Protein AF-A0A2P2LSW4-F1 (afdb_monomer)

Sequence (178 aa):
MSVLALDDSNRRRTLALYLLARLAQCAYNSAKSKNKFHLWGSHWRHGDSLLFALACAQVMYAFVMHPESLPKSYHNFIQNTGPVAQPVYKAVKESCRGGPVDVASLSAYLSKIGKNTLELEEFPSIIPCSIIHPDASSCLAQNGNAASATFRKTFPLYFSLTFVPYVVLHLQKVTLRP

InterPro domains:
  IPR026749 Transmembrane protein 135 [PTHR12459] (2-178)

pLDDT: mean 83.62, std 10.74, range [45.0, 94.75]

Foldseek 3Di:
DVVVLCPDPVSVVVVVVVVVVVVVVVVVVVCVVVVNPCPPHPDPVVVVVVVVVVVVVVVVCCLLQPVVVDDPVVNVVCQVLFPFHPLVSQQQNCLVVQHFRPVVVQCVVCVVVVNNPDDDDRHDNGDDVCSGCVPDPDPVVVVVVSVVSSCVVCVVVVCCVPVVVVCVVVVCVVVPDD

Secondary structure (DSSP, 8-state):
-TTGGGTSHHHHHHHHHHHHHHHHHHHHHHHHHTT---TT-S--TTHHHHHHHHHHHHHHHHHHH-GGGS-HHHHHHHHHHSSS-HHHHHHHHHHHHTPPP-HHHHHHHHHHHT-TTS---SS-SS--HHHH-TT-S-HHHHHHHHHHHHHHHHHHHHHHHHHHHHHHHHHHHHHT--

Solvent-accessible surface area (backbone atoms only — not comparable to full-atom values): 10440 Å² total; per-residue (Å²): 124,74,70,69,59,59,67,44,70,66,52,41,52,54,50,49,55,53,49,50,54,52,49,52,51,51,50,50,54,53,33,49,74,68,72,69,59,67,77,83,60,87,75,55,93,56,49,68,58,51,52,49,53,53,51,52,50,52,52,54,49,35,54,54,72,40,49,87,80,48,58,68,71,59,50,50,50,51,53,75,54,46,85,52,57,70,60,50,46,52,34,48,38,25,38,77,68,76,38,73,30,62,54,69,61,43,50,55,52,31,49,75,75,70,52,74,86,65,90,80,65,49,77,48,95,62,84,54,64,63,73,60,38,69,91,46,96,43,73,67,62,42,51,52,51,42,50,53,54,36,44,67,70,45,44,62,60,54,46,49,70,54,50,48,58,52,50,56,57,48,51,50,57,58,71,71,50,132

Mean predicted aligned error: 9.18 Å

Organism: Rhizophora mucronata (NCBI:txid61149)

Structure (mmCIF, N/CA/C/O backbone):
data_AF-A0A2P2LSW4-F1
#
_entry.id   AF-A0A2P2LSW4-F1
#
loop_
_atom_site.group_PDB
_atom_site.id
_atom_site.type_symbol
_atom_site.label_atom_id
_atom_site.label_alt_id
_atom_site.label_comp_id
_atom_site.label_asym_id
_atom_site.label_entity_id
_atom_site.label_seq_id
_atom_site.pdbx_PDB_ins_code
_atom_site.Cartn_x
_atom_site.Cartn_y
_atom_site.Cartn_z
_atom_site.occupancy
_atom_site.B_iso_or_equiv
_atom_site.auth_seq_id
_atom_site.auth_comp_id
_atom_site.auth_asym_id
_atom_site.auth_atom_id
_atom_site.pdbx_PDB_model_num
ATOM 1 N N . MET A 1 1 ? 3.791 13.421 -33.199 1.00 45.00 1 MET A N 1
ATOM 2 C CA . MET A 1 1 ? 2.980 12.595 -32.270 1.00 45.00 1 MET A CA 1
ATOM 3 C C . MET A 1 1 ? 3.586 12.445 -30.867 1.00 45.00 1 MET A C 1
ATOM 5 O O . MET A 1 1 ? 2.852 12.102 -29.956 1.00 45.00 1 MET A O 1
ATOM 9 N N . SER A 1 2 ? 4.870 12.757 -30.642 1.00 54.25 2 SER A N 1
ATOM 10 C CA . SER A 1 2 ? 5.520 12.613 -29.323 1.00 54.25 2 SER A CA 1
ATOM 11 C C . SER A 1 2 ? 5.241 13.760 -28.335 1.00 54.25 2 SER A C 1
ATOM 13 O O . SER A 1 2 ? 5.291 13.551 -27.130 1.00 54.25 2 SER A O 1
ATOM 15 N N . VAL A 1 3 ? 4.917 14.961 -28.832 1.00 57.41 3 VAL A N 1
ATOM 16 C CA . VAL A 1 3 ? 4.704 16.161 -27.994 1.00 57.41 3 VAL A CA 1
ATOM 17 C C . VAL A 1 3 ? 3.323 16.162 -27.322 1.00 57.41 3 VAL A C 1
ATOM 19 O O . VAL A 1 3 ? 3.210 16.549 -26.167 1.00 57.41 3 VAL A O 1
ATOM 22 N N . LEU A 1 4 ? 2.291 15.619 -27.981 1.00 55.25 4 LEU A N 1
ATOM 23 C CA . LEU A 1 4 ? 0.942 15.484 -27.403 1.00 55.25 4 LEU A CA 1
ATOM 24 C C . LEU A 1 4 ? 0.871 14.434 -26.280 1.00 55.25 4 LEU A C 1
ATOM 26 O O . LEU A 1 4 ? 0.029 14.525 -25.395 1.00 55.25 4 LEU A O 1
ATOM 30 N N . ALA A 1 5 ? 1.783 13.456 -26.266 1.00 54.84 5 ALA A N 1
ATOM 31 C CA . ALA A 1 5 ? 1.859 12.462 -25.193 1.00 54.84 5 ALA A CA 1
ATOM 32 C C . ALA A 1 5 ? 2.375 13.046 -23.860 1.00 54.84 5 ALA A C 1
ATOM 34 O O . ALA A 1 5 ? 2.173 12.433 -22.811 1.00 54.84 5 ALA A O 1
ATOM 35 N N . LEU A 1 6 ? 3.018 14.221 -23.902 1.00 57.09 6 LEU A N 1
ATOM 36 C CA . LEU A 1 6 ? 3.457 14.976 -22.727 1.00 57.09 6 LEU A CA 1
ATOM 37 C C . LEU A 1 6 ? 2.373 15.914 -22.183 1.00 57.09 6 LEU A C 1
ATOM 39 O O . LEU A 1 6 ? 2.603 16.544 -21.158 1.00 57.09 6 LEU A O 1
ATOM 43 N N . ASP A 1 7 ? 1.213 16.032 -22.827 1.00 68.12 7 ASP A N 1
ATOM 44 C CA . ASP A 1 7 ? 0.174 16.956 -22.365 1.00 68.12 7 ASP A CA 1
ATOM 45 C C . ASP A 1 7 ? -0.539 16.424 -21.106 1.00 68.12 7 ASP A C 1
ATOM 47 O O . ASP A 1 7 ? -0.796 17.147 -20.141 1.00 68.12 7 ASP A O 1
ATOM 51 N N . ASP A 1 8 ? -0.718 15.105 -21.015 1.00 77.69 8 ASP A N 1
ATOM 52 C CA . ASP A 1 8 ? -1.320 14.457 -19.851 1.00 77.69 8 ASP A CA 1
ATOM 53 C C . ASP A 1 8 ? -0.343 14.421 -18.656 1.00 77.69 8 ASP A C 1
ATOM 55 O O . ASP A 1 8 ? 0.745 13.831 -18.697 1.00 77.69 8 ASP A O 1
ATOM 59 N N . SER A 1 9 ? -0.733 15.070 -17.556 1.00 75.81 9 SER A N 1
ATOM 60 C CA . SER A 1 9 ? 0.032 15.134 -16.301 1.00 75.81 9 SER A CA 1
ATOM 61 C C . SER A 1 9 ? 0.337 13.748 -15.722 1.00 75.81 9 SER A C 1
ATOM 63 O O . SER A 1 9 ? 1.427 13.513 -15.190 1.00 75.81 9 SER A O 1
ATOM 65 N N . ASN A 1 10 ? -0.584 12.792 -15.868 1.00 75.25 10 ASN A N 1
ATOM 66 C CA . ASN A 1 10 ? -0.404 11.455 -15.316 1.00 75.25 10 ASN A CA 1
ATOM 67 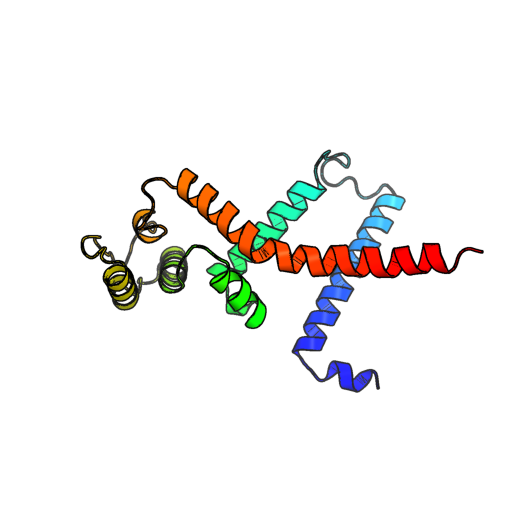C C . ASN A 1 10 ? 0.639 10.663 -16.120 1.00 75.25 10 ASN A C 1
ATOM 69 O O . ASN A 1 10 ? 1.569 10.089 -15.552 1.00 75.25 10 ASN A O 1
ATOM 73 N N . ARG A 1 11 ? 0.567 10.736 -17.457 1.00 80.25 11 ARG A N 1
ATOM 74 C CA . ARG A 1 11 ? 1.550 10.102 -18.353 1.00 80.25 11 ARG A CA 1
ATOM 75 C C . ARG A 1 11 ? 2.952 10.666 -18.154 1.00 80.25 11 ARG A C 1
ATOM 77 O O . ARG A 1 11 ? 3.908 9.894 -18.106 1.00 80.25 11 ARG A O 1
ATOM 84 N N . ARG A 1 12 ? 3.082 11.985 -17.967 1.00 84.94 12 ARG A N 1
ATOM 85 C CA . ARG A 1 12 ? 4.364 12.634 -17.640 1.00 84.94 12 ARG A CA 1
ATOM 86 C C . ARG A 1 12 ? 4.999 12.051 -16.384 1.00 84.94 12 ARG A C 1
ATOM 88 O O . ARG A 1 12 ? 6.178 11.709 -16.408 1.00 84.94 12 ARG A O 1
ATOM 95 N N . ARG A 1 13 ? 4.224 11.892 -15.306 1.00 82.56 13 ARG A N 1
ATOM 96 C CA . ARG A 1 13 ? 4.714 11.295 -14.053 1.00 82.56 13 ARG A CA 1
ATOM 97 C C . ARG A 1 13 ? 5.152 9.847 -14.249 1.00 82.56 13 ARG A C 1
ATOM 99 O O . ARG A 1 13 ? 6.237 9.487 -13.804 1.00 82.56 13 ARG A O 1
ATOM 106 N N . THR A 1 14 ? 4.364 9.036 -14.956 1.00 84.56 14 THR A N 1
ATOM 107 C CA . THR A 1 14 ? 4.730 7.642 -15.251 1.00 84.56 14 THR A CA 1
ATOM 108 C C . THR A 1 14 ? 6.027 7.550 -16.053 1.00 84.56 14 THR A C 1
ATOM 110 O O . THR A 1 14 ? 6.911 6.773 -15.697 1.00 84.56 14 THR A O 1
ATOM 113 N N . LEU A 1 15 ? 6.175 8.365 -17.101 1.00 86.31 15 LEU A N 1
ATOM 114 C CA . LEU A 1 15 ? 7.392 8.404 -17.912 1.00 86.31 15 LEU A CA 1
ATOM 115 C C . LEU A 1 15 ? 8.597 8.877 -17.095 1.00 86.31 15 LEU A C 1
ATOM 117 O O . LEU A 1 15 ? 9.653 8.258 -17.177 1.00 86.31 15 LEU A O 1
ATOM 121 N N . ALA A 1 16 ? 8.440 9.917 -16.273 1.00 88.75 16 ALA A N 1
ATOM 122 C CA . ALA A 1 16 ? 9.504 10.418 -15.408 1.00 88.75 16 ALA A CA 1
ATOM 123 C C . ALA A 1 16 ? 9.979 9.352 -14.409 1.00 88.75 16 ALA A C 1
ATOM 125 O O . ALA A 1 16 ? 11.180 9.128 -14.285 1.00 88.75 16 ALA A O 1
ATOM 126 N N . LEU A 1 17 ? 9.052 8.646 -13.753 1.00 87.12 17 LEU A N 1
ATOM 127 C CA . LEU A 1 17 ? 9.374 7.549 -12.833 1.00 87.12 17 LEU A CA 1
ATOM 128 C C . LEU A 1 17 ? 10.074 6.388 -13.551 1.00 87.12 17 LEU A C 1
ATOM 130 O O . LEU A 1 17 ? 11.062 5.854 -13.047 1.00 87.12 17 LEU A O 1
ATOM 134 N N . TYR A 1 18 ? 9.603 6.022 -14.746 1.00 89.19 18 TYR A N 1
ATOM 135 C CA . TYR A 1 18 ? 10.223 4.969 -15.547 1.00 89.19 18 TYR A CA 1
ATOM 136 C C . TYR A 1 18 ? 11.643 5.347 -15.989 1.00 89.19 18 TYR A C 1
ATOM 138 O O . TYR A 1 18 ? 12.574 4.554 -15.839 1.00 89.19 18 TYR A O 1
ATOM 146 N N . LEU A 1 19 ? 11.833 6.570 -16.492 1.00 92.31 19 LEU A N 1
ATOM 147 C CA . LEU A 1 19 ? 13.143 7.086 -16.886 1.00 92.31 19 LEU A CA 1
ATOM 148 C C . LEU A 1 19 ? 14.086 7.183 -15.688 1.00 92.31 19 LEU A C 1
ATOM 150 O O . LEU A 1 19 ? 15.231 6.761 -15.801 1.00 92.31 19 LEU A O 1
ATOM 154 N N . LEU A 1 20 ? 13.609 7.661 -14.537 1.00 91.38 20 LEU A N 1
ATOM 155 C CA . LEU A 1 20 ? 14.390 7.720 -13.303 1.00 91.38 20 LEU A CA 1
ATOM 156 C C . LEU A 1 20 ? 14.892 6.331 -12.898 1.00 91.38 20 LEU A C 1
ATOM 158 O O . LEU A 1 20 ? 16.077 6.174 -12.616 1.00 91.38 20 LEU A O 1
ATOM 162 N N . ALA A 1 21 ? 14.028 5.315 -12.928 1.00 89.62 21 ALA A N 1
ATOM 163 C CA . ALA A 1 21 ? 14.418 3.941 -12.618 1.00 89.62 21 ALA A CA 1
ATOM 164 C C . ALA A 1 21 ? 15.484 3.413 -13.595 1.00 89.62 21 ALA A C 1
ATOM 166 O O . ALA A 1 21 ? 16.465 2.797 -13.175 1.00 89.62 21 ALA A O 1
ATOM 167 N N . ARG A 1 22 ? 15.341 3.695 -14.898 1.00 91.06 22 ARG A N 1
ATOM 168 C CA . ARG A 1 22 ? 16.337 3.318 -15.915 1.00 91.06 22 ARG A CA 1
ATOM 169 C C . ARG A 1 22 ? 17.661 4.055 -15.730 1.00 91.06 22 ARG A C 1
ATOM 171 O O . ARG A 1 22 ? 18.714 3.431 -15.815 1.00 91.06 22 ARG A O 1
ATOM 178 N N . LEU A 1 23 ? 17.623 5.349 -15.425 1.00 92.38 23 LEU A N 1
ATOM 179 C CA . LEU A 1 23 ? 18.813 6.149 -15.141 1.00 92.38 23 LEU A CA 1
ATOM 180 C C . LEU A 1 23 ? 19.528 5.653 -13.883 1.00 92.38 23 LEU A C 1
ATOM 182 O O . LEU A 1 23 ? 20.744 5.487 -13.914 1.00 92.38 23 LEU A O 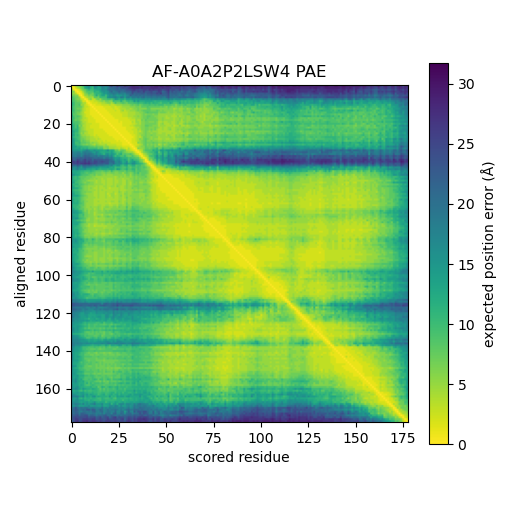1
ATOM 186 N N . ALA A 1 24 ? 18.790 5.345 -12.816 1.00 88.12 24 ALA A N 1
ATOM 187 C CA . ALA A 1 24 ? 19.343 4.763 -11.598 1.00 88.12 24 ALA A CA 1
ATOM 188 C C . ALA A 1 24 ? 20.011 3.406 -11.873 1.00 88.12 24 ALA A C 1
ATOM 190 O O . ALA A 1 24 ? 21.126 3.164 -11.414 1.00 88.12 24 ALA A O 1
ATOM 191 N N . GLN A 1 25 ? 19.386 2.553 -12.691 1.00 87.38 25 GLN A N 1
ATOM 192 C CA . GLN A 1 25 ? 19.958 1.274 -13.115 1.00 87.38 25 GLN A CA 1
ATOM 193 C C . GLN A 1 25 ? 21.262 1.462 -13.915 1.00 87.38 25 GLN A C 1
ATOM 195 O O . GLN A 1 25 ? 22.260 0.794 -13.638 1.00 87.38 25 GLN A O 1
ATOM 200 N N . CYS A 1 26 ? 21.288 2.390 -14.876 1.00 88.69 26 CYS A N 1
ATOM 201 C CA . CYS A 1 26 ? 22.489 2.717 -15.651 1.00 88.69 26 CYS A CA 1
ATOM 202 C C . CYS A 1 26 ? 23.604 3.301 -14.772 1.00 88.69 26 CYS A C 1
ATOM 204 O O . CYS A 1 26 ? 24.765 2.912 -14.909 1.00 88.69 26 CYS A O 1
ATOM 206 N N . ALA A 1 27 ? 23.257 4.203 -13.851 1.00 87.44 27 ALA A N 1
ATOM 207 C CA . ALA A 1 27 ? 24.192 4.802 -12.907 1.00 87.44 27 ALA A CA 1
ATOM 208 C C . ALA A 1 27 ? 24.802 3.741 -11.984 1.00 87.44 27 ALA A C 1
ATOM 210 O O . ALA A 1 27 ? 26.022 3.703 -11.833 1.00 87.44 27 ALA A O 1
ATOM 211 N N . TYR A 1 28 ? 23.984 2.831 -11.447 1.00 82.31 28 TYR A N 1
ATOM 212 C CA . TYR A 1 28 ? 24.446 1.702 -10.642 1.00 82.31 28 TYR A CA 1
ATOM 213 C C . TYR A 1 28 ? 25.411 0.802 -11.426 1.00 82.31 28 TYR A C 1
ATOM 215 O O . TYR A 1 28 ? 26.514 0.526 -10.957 1.00 82.31 28 TYR A O 1
ATOM 223 N N . ASN A 1 29 ? 25.053 0.406 -12.652 1.00 83.25 29 ASN A N 1
ATOM 224 C CA . ASN A 1 29 ? 25.907 -0.438 -13.495 1.00 83.25 29 ASN A CA 1
ATOM 225 C C . ASN A 1 29 ? 27.239 0.245 -13.855 1.00 83.25 29 ASN A C 1
ATOM 227 O O . ASN A 1 29 ? 28.287 -0.399 -13.827 1.00 83.25 29 ASN A O 1
ATOM 231 N N . SER A 1 30 ? 27.219 1.549 -14.145 1.00 85.00 30 SER A N 1
ATOM 232 C CA . SER A 1 30 ? 28.416 2.353 -14.436 1.00 85.00 30 SER A CA 1
ATOM 233 C C . SER A 1 30 ? 29.308 2.545 -13.204 1.00 85.00 30 SER A C 1
ATOM 235 O O . SER A 1 30 ? 30.535 2.482 -13.285 1.00 85.00 30 SER A O 1
ATOM 237 N N . ALA A 1 31 ? 28.709 2.740 -12.028 1.00 82.75 31 ALA A N 1
ATOM 238 C CA . ALA A 1 31 ? 29.445 2.868 -10.776 1.00 82.75 31 ALA A CA 1
ATOM 239 C C . ALA A 1 31 ? 30.064 1.527 -10.339 1.00 82.75 31 ALA A C 1
ATOM 241 O O . ALA A 1 31 ? 31.189 1.502 -9.828 1.00 82.75 31 ALA A O 1
ATOM 242 N N . LYS A 1 32 ? 29.365 0.415 -10.601 1.00 78.56 32 LYS A N 1
ATOM 243 C CA . LYS A 1 32 ? 29.859 -0.949 -10.391 1.00 78.56 32 LYS A CA 1
ATOM 244 C C . LYS A 1 32 ? 30.998 -1.301 -11.352 1.00 78.56 32 LYS A C 1
ATOM 246 O O . LYS A 1 32 ? 32.008 -1.823 -10.897 1.00 78.56 32 LYS A O 1
ATOM 251 N N . SER A 1 33 ? 30.900 -0.962 -12.643 1.00 79.94 33 SER A N 1
ATOM 252 C CA . SER A 1 33 ? 31.967 -1.255 -13.621 1.00 79.94 33 SER A CA 1
ATOM 253 C C . SER A 1 33 ? 33.274 -0.513 -13.330 1.00 79.94 33 SER A C 1
ATOM 255 O O . SER A 1 33 ? 34.353 -1.015 -13.626 1.00 79.94 33 SER A O 1
ATOM 257 N N . LYS A 1 34 ? 33.190 0.664 -12.698 1.00 82.06 34 LYS A N 1
ATOM 258 C CA . LYS A 1 34 ? 34.350 1.465 -12.282 1.00 82.06 34 LYS A CA 1
ATOM 259 C C . LYS A 1 34 ? 34.917 1.072 -10.910 1.00 82.06 34 LYS A C 1
ATOM 261 O O . LYS A 1 34 ? 35.784 1.785 -10.415 1.00 82.06 34 LYS A O 1
ATOM 266 N N . ASN A 1 35 ? 34.418 0.004 -10.274 1.00 72.38 35 ASN A N 1
ATOM 267 C CA . ASN A 1 35 ? 34.764 -0.408 -8.901 1.00 72.38 35 ASN A CA 1
ATOM 268 C C . ASN A 1 35 ? 34.624 0.710 -7.844 1.00 72.38 35 ASN A C 1
ATOM 270 O O . ASN A 1 35 ? 35.203 0.631 -6.765 1.00 72.38 35 ASN A O 1
ATOM 274 N N . LYS A 1 36 ? 33.843 1.764 -8.127 1.00 68.12 36 LYS A N 1
ATOM 275 C CA . LYS A 1 36 ? 33.662 2.909 -7.215 1.00 68.12 36 LYS A CA 1
ATOM 276 C C . LYS A 1 36 ? 32.492 2.723 -6.256 1.00 68.12 36 LYS A C 1
ATOM 278 O O . LYS A 1 36 ? 32.422 3.406 -5.239 1.00 68.12 36 LYS A O 1
ATOM 283 N N . PHE A 1 37 ? 31.564 1.822 -6.574 1.00 64.00 37 PHE A N 1
AT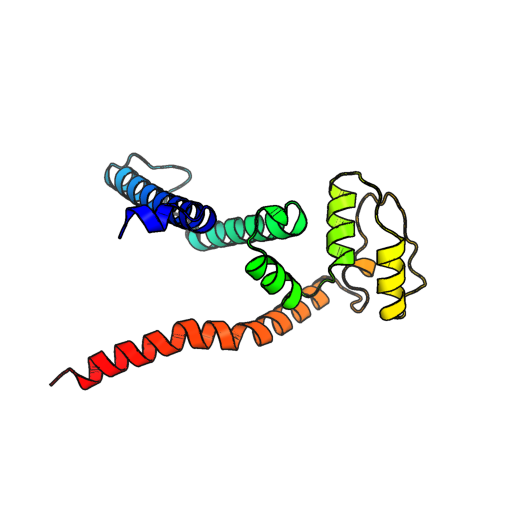OM 284 C CA . PHE A 1 37 ? 30.397 1.564 -5.739 1.00 64.00 37 PHE A CA 1
ATOM 285 C C . PHE A 1 37 ? 30.638 0.354 -4.836 1.00 64.00 37 PHE A C 1
ATOM 287 O O . PHE A 1 37 ? 30.338 -0.781 -5.196 1.00 64.00 37 PHE A O 1
ATOM 294 N N . HIS A 1 38 ? 31.189 0.616 -3.652 1.00 62.03 38 HIS A N 1
ATOM 295 C CA . HIS A 1 38 ? 31.341 -0.367 -2.576 1.00 62.03 38 HIS A CA 1
ATOM 296 C C . HIS A 1 38 ? 30.393 -0.065 -1.401 1.00 62.03 38 HIS A C 1
ATOM 298 O O . HIS A 1 38 ? 30.698 -0.349 -0.241 1.00 62.03 38 HIS A O 1
ATOM 304 N N . LEU A 1 39 ? 29.251 0.567 -1.696 1.00 58.03 39 LEU A N 1
ATOM 305 C CA . LEU A 1 39 ? 28.249 0.916 -0.697 1.00 58.03 39 LEU A CA 1
ATOM 306 C C . LEU A 1 39 ? 27.690 -0.372 -0.083 1.00 58.03 39 LEU A C 1
ATOM 308 O O . LEU A 1 39 ? 27.015 -1.153 -0.747 1.00 58.03 39 LEU A O 1
ATOM 312 N N . TRP A 1 40 ? 28.015 -0.556 1.198 1.00 56.38 40 TRP A N 1
ATOM 313 C CA . TRP A 1 40 ? 27.370 -1.495 2.109 1.00 56.38 40 TRP A CA 1
ATOM 314 C C . TRP A 1 40 ? 27.510 -2.982 1.744 1.00 56.38 40 TRP A C 1
ATOM 316 O O . TRP A 1 40 ? 26.533 -3.715 1.679 1.00 56.38 40 TRP A O 1
ATOM 326 N N . GLY A 1 41 ? 28.749 -3.440 1.528 1.00 53.00 41 GLY A N 1
ATOM 327 C CA . GLY A 1 41 ? 29.054 -4.867 1.378 1.00 53.00 41 GLY A CA 1
ATOM 328 C C . GLY A 1 41 ? 28.389 -5.480 0.144 1.00 53.00 41 GLY A C 1
ATOM 329 O O . GLY A 1 41 ? 27.353 -6.125 0.242 1.00 53.00 41 GLY A O 1
ATOM 330 N N . SER A 1 42 ? 29.039 -5.325 -1.013 1.00 58.00 42 SER A N 1
ATOM 331 C CA . SER A 1 42 ? 28.619 -5.744 -2.370 1.00 58.00 42 SER A CA 1
ATOM 332 C C . SER A 1 42 ? 28.126 -7.207 -2.533 1.00 58.00 42 SER A C 1
ATOM 334 O O . SER A 1 42 ? 27.658 -7.589 -3.602 1.00 58.00 42 SER A O 1
ATOM 336 N N . HIS A 1 43 ? 28.185 -8.030 -1.481 1.00 65.19 43 HIS A N 1
ATOM 337 C CA . HIS A 1 43 ? 27.801 -9.444 -1.451 1.00 65.19 43 HIS A CA 1
ATOM 338 C C . HIS A 1 43 ? 26.688 -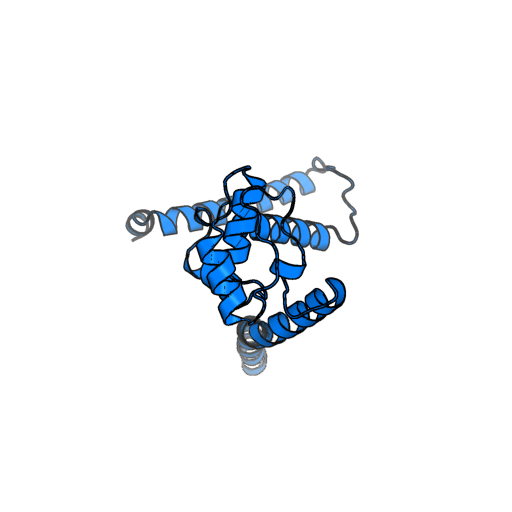9.755 -0.434 1.00 65.19 43 HIS A C 1
ATOM 340 O O . HIS A 1 43 ? 26.778 -10.709 0.340 1.00 65.19 43 HIS A O 1
ATOM 346 N N . TRP A 1 44 ? 25.601 -8.985 -0.424 1.00 72.38 44 TRP A N 1
ATOM 347 C CA . TRP A 1 44 ? 24.397 -9.422 0.285 1.00 72.38 44 TRP A CA 1
ATOM 348 C C . TRP A 1 44 ? 23.737 -10.585 -0.454 1.00 72.38 44 TRP A C 1
ATOM 350 O O . TRP A 1 44 ? 23.140 -10.402 -1.513 1.00 72.38 44 TRP A O 1
ATOM 360 N N . ARG A 1 45 ? 23.813 -11.784 0.138 1.00 77.12 45 ARG A N 1
ATOM 361 C CA . ARG A 1 45 ? 23.283 -13.034 -0.435 1.00 77.12 45 ARG A CA 1
ATOM 362 C C . ARG A 1 45 ? 21.791 -12.970 -0.802 1.00 77.12 45 ARG A C 1
ATOM 364 O O . ARG A 1 45 ? 21.376 -13.702 -1.688 1.00 77.12 45 ARG A O 1
ATOM 371 N N . HIS A 1 46 ? 21.019 -12.096 -0.149 1.00 84.19 46 HIS A N 1
ATOM 372 C CA . HIS A 1 46 ? 19.587 -11.875 -0.409 1.00 84.19 46 HIS A CA 1
ATOM 373 C C . HIS A 1 46 ? 19.242 -10.374 -0.509 1.00 84.19 46 HIS A C 1
ATOM 375 O O . HIS A 1 46 ? 18.209 -9.920 -0.010 1.00 84.19 46 HIS A O 1
ATOM 381 N N . GLY A 1 47 ? 20.147 -9.559 -1.066 1.00 83.31 47 GLY A N 1
ATOM 382 C CA . GLY A 1 47 ? 19.944 -8.106 -1.174 1.00 83.31 47 GLY A CA 1
ATOM 383 C C . GLY A 1 47 ? 18.730 -7.720 -2.028 1.00 83.31 47 GLY A C 1
ATOM 384 O O . GLY A 1 47 ? 18.072 -6.720 -1.755 1.00 83.31 47 GLY A O 1
ATOM 385 N N . ASP A 1 48 ? 18.390 -8.551 -3.009 1.00 84.88 48 ASP A N 1
ATOM 386 C CA . ASP A 1 48 ? 17.167 -8.477 -3.807 1.00 84.88 48 ASP A CA 1
ATOM 387 C C . ASP A 1 48 ? 15.902 -8.624 -2.946 1.00 84.88 48 ASP A C 1
ATOM 389 O O . ASP A 1 48 ? 14.971 -7.829 -3.068 1.00 84.88 48 ASP A O 1
ATOM 393 N N . SER A 1 49 ? 15.899 -9.585 -2.021 1.00 89.50 49 SER A N 1
ATOM 394 C CA . SER A 1 49 ? 14.783 -9.830 -1.106 1.00 89.50 49 SER A CA 1
ATOM 395 C C . SER A 1 49 ? 14.607 -8.686 -0.106 1.00 89.50 49 SER A C 1
ATOM 397 O O . SER A 1 49 ? 13.478 -8.268 0.150 1.00 89.50 49 SER A O 1
ATOM 399 N N . LEU A 1 50 ? 15.707 -8.131 0.424 1.00 88.38 50 LEU A N 1
ATOM 400 C CA . LEU A 1 50 ? 15.636 -6.942 1.282 1.00 88.38 50 LEU A CA 1
ATOM 401 C C . LEU A 1 50 ? 15.074 -5.747 0.505 1.00 88.38 50 LEU A C 1
ATOM 403 O O . LEU A 1 50 ? 14.171 -5.069 0.993 1.00 88.38 50 LEU A O 1
ATOM 407 N N . LEU A 1 51 ? 15.601 -5.483 -0.693 1.00 87.81 51 LEU A N 1
ATOM 408 C CA . LEU A 1 51 ? 15.154 -4.365 -1.520 1.00 87.81 51 LEU A CA 1
ATOM 409 C C . LEU A 1 51 ? 13.662 -4.485 -1.842 1.00 87.81 51 LEU A C 1
ATOM 411 O O . LEU A 1 51 ? 12.931 -3.500 -1.751 1.00 87.81 51 LEU A O 1
ATOM 415 N N . PHE A 1 52 ? 13.207 -5.698 -2.158 1.00 89.94 52 PHE A N 1
ATOM 416 C CA . PHE A 1 52 ? 11.796 -5.993 -2.363 1.00 89.94 52 PHE A CA 1
ATOM 417 C C . PHE A 1 52 ? 10.967 -5.720 -1.102 1.00 89.94 52 PHE A C 1
ATOM 419 O O . PHE A 1 52 ? 9.977 -4.996 -1.176 1.00 89.94 52 PHE A O 1
ATOM 426 N N . ALA A 1 53 ? 11.389 -6.222 0.062 1.00 92.50 53 ALA A N 1
ATOM 427 C CA . ALA A 1 53 ? 10.682 -6.006 1.323 1.00 92.50 53 ALA A CA 1
ATOM 428 C C . ALA A 1 53 ? 10.569 -4.514 1.680 1.00 92.50 53 ALA A C 1
ATOM 430 O O . ALA A 1 53 ? 9.490 -4.053 2.054 1.00 92.50 53 ALA A O 1
ATOM 431 N N . LEU A 1 54 ? 11.648 -3.744 1.509 1.00 92.25 54 LEU A N 1
ATOM 432 C CA . LEU A 1 54 ? 11.657 -2.298 1.745 1.00 92.25 54 LEU A CA 1
ATOM 433 C C . LEU A 1 54 ? 10.736 -1.552 0.775 1.00 92.25 54 LEU A C 1
ATOM 435 O O . LEU A 1 54 ? 9.969 -0.689 1.200 1.00 92.25 54 LEU A O 1
ATOM 439 N N . ALA A 1 55 ? 10.762 -1.908 -0.511 1.00 92.75 55 ALA A N 1
ATOM 440 C CA . ALA A 1 55 ? 9.863 -1.326 -1.502 1.00 92.75 55 ALA A CA 1
ATOM 441 C C . ALA A 1 55 ? 8.391 -1.639 -1.179 1.00 92.75 55 ALA A C 1
ATOM 443 O O . ALA A 1 55 ? 7.546 -0.745 -1.208 1.00 92.75 55 ALA A O 1
ATOM 444 N N . CYS A 1 56 ? 8.075 -2.880 -0.800 1.00 91.94 56 CYS A N 1
ATOM 445 C CA . CYS A 1 56 ? 6.733 -3.263 -0.362 1.00 91.94 56 CYS A CA 1
ATOM 446 C C . CYS A 1 56 ? 6.294 -2.492 0.889 1.00 91.94 56 CYS A C 1
ATOM 448 O O . CYS A 1 56 ? 5.169 -1.995 0.929 1.00 91.94 56 CYS A O 1
ATOM 450 N N . ALA A 1 57 ? 7.177 -2.342 1.880 1.00 93.75 57 ALA A N 1
ATOM 451 C CA . ALA A 1 57 ? 6.897 -1.565 3.084 1.00 93.75 57 ALA A CA 1
ATOM 452 C C . ALA A 1 57 ? 6.596 -0.096 2.751 1.00 93.75 57 ALA A C 1
ATOM 454 O O . ALA A 1 57 ? 5.621 0.457 3.257 1.00 93.75 57 ALA A O 1
ATOM 455 N N . GLN A 1 58 ? 7.363 0.516 1.843 1.00 94.12 58 GLN A N 1
ATOM 456 C CA . GLN A 1 58 ? 7.122 1.884 1.380 1.00 94.12 58 GLN A CA 1
ATOM 457 C C . GLN A 1 58 ? 5.745 2.029 0.720 1.00 94.12 58 GLN A C 1
ATOM 459 O O . GLN A 1 58 ? 5.030 2.994 0.993 1.00 94.12 58 GLN A O 1
ATOM 464 N N . VAL A 1 59 ? 5.350 1.072 -0.124 1.00 93.56 59 VAL A N 1
ATOM 465 C CA . VAL A 1 59 ? 4.036 1.088 -0.783 1.00 93.56 59 VAL A CA 1
ATOM 466 C C . VAL A 1 59 ? 2.903 0.953 0.236 1.00 93.56 59 VAL A C 1
ATOM 468 O O . VAL A 1 59 ? 1.923 1.692 0.152 1.00 93.56 59 VAL A O 1
ATOM 471 N N . MET A 1 60 ? 3.034 0.060 1.222 1.00 93.94 60 MET A N 1
ATOM 472 C CA . MET A 1 60 ? 2.030 -0.100 2.284 1.00 93.94 60 MET A CA 1
ATOM 473 C C . MET A 1 60 ? 1.953 1.127 3.197 1.00 93.94 60 MET A C 1
ATOM 475 O O . MET A 1 60 ? 0.858 1.548 3.566 1.00 93.94 60 MET A O 1
ATOM 479 N N . TYR A 1 61 ? 3.089 1.754 3.504 1.00 94.75 61 TYR A N 1
ATOM 480 C CA . TYR A 1 61 ? 3.122 3.020 4.233 1.00 94.75 61 TYR A CA 1
ATOM 481 C C . TYR A 1 61 ? 2.398 4.128 3.462 1.00 94.75 61 TYR A C 1
ATOM 483 O O . TYR A 1 61 ? 1.539 4.810 4.021 1.00 94.75 61 TYR A O 1
ATOM 491 N N . ALA A 1 62 ? 2.699 4.282 2.170 1.00 94.19 62 ALA A N 1
ATOM 492 C CA . ALA A 1 62 ? 2.036 5.257 1.311 1.00 94.19 62 ALA A CA 1
ATOM 493 C C . ALA A 1 62 ? 0.524 5.004 1.242 1.00 94.19 62 ALA A C 1
ATOM 495 O O . ALA A 1 62 ? -0.251 5.947 1.354 1.00 94.19 62 ALA A O 1
ATOM 496 N N . PHE A 1 63 ? 0.102 3.743 1.144 1.00 94.50 63 PHE A N 1
ATOM 497 C CA . PHE A 1 63 ? -1.309 3.358 1.135 1.00 94.50 63 PHE A CA 1
ATOM 498 C C . PHE A 1 63 ? -2.064 3.816 2.392 1.00 94.50 63 PHE A C 1
ATOM 500 O O . PHE A 1 63 ? -3.138 4.398 2.263 1.00 94.50 63 PHE A O 1
ATOM 507 N N . VAL A 1 64 ? -1.502 3.617 3.590 1.00 93.50 64 VAL A N 1
ATOM 508 C CA . VAL A 1 64 ? -2.173 3.989 4.850 1.00 93.50 64 VAL A CA 1
ATOM 509 C C . VAL A 1 64 ? -2.026 5.482 5.160 1.00 93.50 64 VAL A C 1
ATOM 511 O O . VAL A 1 64 ? -3.009 6.165 5.443 1.00 93.50 64 VAL A O 1
ATOM 514 N N . MET A 1 65 ? -0.804 6.017 5.101 1.00 94.38 65 MET A N 1
ATOM 515 C CA . MET A 1 65 ? -0.495 7.360 5.614 1.00 94.38 65 MET A CA 1
ATOM 516 C C . MET A 1 65 ? -0.696 8.471 4.577 1.00 94.38 65 MET A C 1
ATOM 518 O O . MET A 1 65 ? -1.073 9.596 4.931 1.00 94.38 65 MET A O 1
ATOM 522 N N . HIS A 1 66 ? -0.479 8.165 3.296 1.00 93.19 66 HIS A N 1
ATOM 523 C CA . HIS A 1 66 ? -0.531 9.117 2.183 1.00 93.19 66 HIS A CA 1
ATOM 524 C C . HIS A 1 66 ? -1.293 8.549 0.969 1.00 93.19 66 HIS A C 1
ATOM 526 O O . HIS A 1 66 ? -0.723 8.478 -0.125 1.00 93.19 66 HIS A O 1
ATOM 532 N N . PRO A 1 67 ? -2.579 8.174 1.114 1.00 90.62 67 PRO A N 1
ATOM 533 C CA . PRO A 1 67 ? -3.341 7.517 0.046 1.00 90.62 67 PRO A CA 1
ATOM 534 C C . PRO A 1 67 ? -3.413 8.345 -1.249 1.00 90.62 67 PRO A C 1
ATOM 536 O O . PRO A 1 67 ? -3.428 7.775 -2.336 1.00 90.62 67 PRO A O 1
ATOM 539 N N . GLU A 1 68 ? -3.346 9.678 -1.148 1.00 89.25 68 GLU A N 1
ATOM 540 C CA . GLU A 1 68 ? -3.315 10.614 -2.287 1.00 89.25 68 GLU A CA 1
ATOM 541 C C . GLU A 1 68 ? -2.088 10.456 -3.201 1.00 89.25 68 GLU A C 1
ATOM 543 O O . GLU A 1 68 ? -2.091 10.910 -4.345 1.00 89.25 68 GLU A O 1
ATOM 548 N N . SER A 1 69 ? -1.016 9.830 -2.707 1.00 88.62 69 SER A N 1
ATOM 549 C CA . SER A 1 69 ? 0.196 9.583 -3.495 1.00 88.62 69 SER A CA 1
ATOM 550 C C . SER A 1 69 ? 0.041 8.422 -4.482 1.00 88.62 69 SER A C 1
ATOM 552 O O . SER A 1 69 ? 0.794 8.340 -5.455 1.00 88.62 69 SER A O 1
ATOM 554 N N . LEU A 1 70 ? -0.930 7.532 -4.254 1.00 88.94 70 LEU A N 1
ATOM 555 C CA . LEU A 1 70 ? -1.157 6.351 -5.076 1.00 88.94 70 LEU A CA 1
ATOM 556 C C . LEU A 1 70 ? -2.263 6.605 -6.114 1.00 88.94 70 LEU A C 1
ATOM 558 O O . LEU A 1 70 ? -3.262 7.266 -5.826 1.00 88.94 70 LEU A O 1
ATOM 562 N N . PRO A 1 71 ? -2.158 6.032 -7.327 1.00 89.38 71 PRO A N 1
ATOM 563 C CA . PRO A 1 71 ? -3.265 6.037 -8.276 1.00 89.38 71 PRO A CA 1
ATOM 564 C C . PRO A 1 71 ? -4.515 5.381 -7.671 1.00 89.38 71 PRO A C 1
ATOM 566 O O . PRO A 1 71 ? -4.429 4.292 -7.102 1.00 89.38 71 PRO A O 1
ATOM 569 N N . LYS A 1 72 ? -5.694 5.994 -7.853 1.00 89.88 72 LYS A N 1
ATOM 570 C CA . LYS A 1 72 ? -6.970 5.506 -7.285 1.00 89.88 72 LYS A CA 1
ATOM 571 C C . LYS A 1 72 ? -7.257 4.034 -7.606 1.00 89.88 72 LYS A C 1
ATOM 573 O O . LYS A 1 72 ? -7.728 3.297 -6.746 1.00 89.88 72 LYS A O 1
ATOM 578 N N . SER A 1 73 ? -6.947 3.591 -8.826 1.00 89.94 73 SER A N 1
ATOM 579 C CA . SER A 1 73 ? -7.104 2.189 -9.236 1.00 89.94 73 SER A CA 1
ATOM 580 C C . SER A 1 73 ? -6.242 1.239 -8.402 1.00 89.94 73 SER A C 1
ATOM 582 O O . SER A 1 73 ? -6.715 0.182 -7.991 1.00 89.94 73 SER A O 1
ATOM 584 N N . TYR A 1 74 ? -5.002 1.631 -8.110 1.00 89.94 74 TYR A N 1
ATOM 585 C CA . TYR A 1 74 ? -4.072 0.839 -7.315 1.00 89.94 74 TYR A CA 1
ATOM 586 C C . TYR A 1 74 ? -4.455 0.825 -5.832 1.00 89.94 74 TYR A C 1
ATOM 588 O O . TYR A 1 74 ? -4.459 -0.234 -5.209 1.00 89.94 74 TYR A O 1
ATOM 596 N N . HIS A 1 75 ? -4.878 1.969 -5.289 1.00 92.56 75 HIS A N 1
ATOM 597 C CA . HIS A 1 75 ? -5.429 2.047 -3.935 1.00 92.56 75 HIS A CA 1
ATOM 598 C C . HIS A 1 75 ? -6.646 1.122 -3.768 1.00 92.56 75 HIS A C 1
ATOM 600 O O . HIS A 1 75 ? -6.698 0.321 -2.837 1.00 92.56 75 HIS A O 1
ATOM 606 N N . ASN A 1 76 ? -7.599 1.171 -4.705 1.00 92.50 76 ASN A N 1
ATOM 607 C CA . ASN A 1 76 ? -8.782 0.307 -4.679 1.00 92.50 76 ASN A CA 1
ATOM 608 C C . ASN A 1 76 ? -8.421 -1.174 -4.815 1.00 92.50 76 ASN A C 1
ATOM 610 O O . ASN A 1 76 ? -9.028 -2.014 -4.158 1.00 92.50 76 ASN A O 1
ATOM 614 N N . PHE A 1 77 ? -7.420 -1.503 -5.633 1.00 90.56 77 PHE A N 1
ATOM 615 C CA . PHE A 1 77 ? -6.917 -2.868 -5.738 1.00 90.56 77 PHE A CA 1
ATOM 616 C C . PHE A 1 77 ? -6.385 -3.383 -4.393 1.00 90.56 77 PHE A C 1
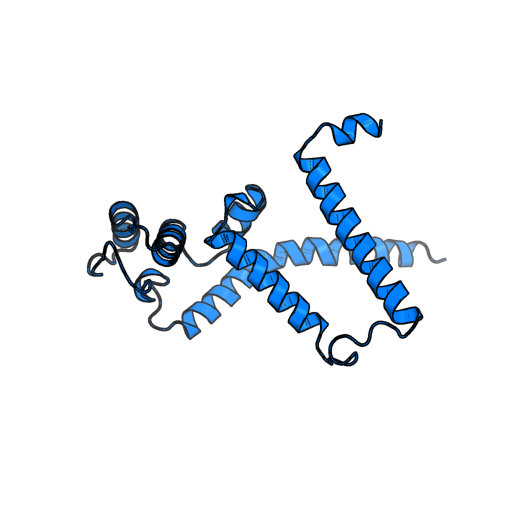ATOM 618 O O . PHE A 1 77 ? -6.794 -4.462 -3.959 1.00 90.56 77 PHE A O 1
ATOM 625 N N . ILE A 1 78 ? -5.535 -2.607 -3.707 1.00 91.25 78 ILE A N 1
ATOM 626 C CA . ILE A 1 78 ? -5.012 -2.977 -2.382 1.00 91.25 78 ILE A CA 1
ATOM 627 C C . ILE A 1 78 ? -6.162 -3.108 -1.383 1.00 91.25 78 ILE A C 1
ATOM 629 O O . ILE A 1 78 ? -6.249 -4.118 -0.691 1.00 91.25 78 ILE A O 1
ATOM 633 N N . GLN A 1 79 ? -7.087 -2.147 -1.354 1.00 92.31 79 GLN A N 1
ATOM 634 C CA . GLN A 1 79 ? -8.208 -2.168 -0.419 1.00 92.31 79 GLN A CA 1
ATOM 635 C C . GLN A 1 79 ? -9.147 -3.367 -0.619 1.00 92.31 79 GLN A C 1
ATOM 637 O O . GLN A 1 79 ? -9.599 -3.958 0.356 1.00 92.31 79 GLN A O 1
ATOM 642 N N . ASN A 1 80 ? -9.461 -3.725 -1.864 1.00 90.44 80 ASN A N 1
ATOM 643 C CA . ASN A 1 80 ? -10.368 -4.838 -2.170 1.00 90.44 80 ASN A CA 1
ATOM 644 C C . ASN A 1 80 ? -9.720 -6.207 -1.923 1.00 90.44 80 ASN A C 1
ATOM 646 O O . ASN A 1 80 ? -10.403 -7.211 -1.688 1.00 90.44 80 ASN A O 1
ATOM 650 N N . THR A 1 81 ? -8.395 -6.256 -2.016 1.00 87.81 81 THR A N 1
ATOM 651 C CA . THR A 1 81 ? -7.623 -7.479 -1.805 1.00 87.81 81 THR A CA 1
ATOM 652 C C . THR A 1 81 ? -7.272 -7.665 -0.328 1.00 87.81 81 THR A C 1
ATOM 654 O O . THR A 1 81 ? -7.231 -8.801 0.143 1.00 87.81 81 THR A O 1
ATOM 657 N N . GLY A 1 82 ? -7.066 -6.565 0.400 1.00 87.25 82 GLY A N 1
ATOM 658 C CA . GLY A 1 82 ? -6.638 -6.539 1.792 1.00 87.25 82 GLY A CA 1
ATOM 659 C C . GLY A 1 82 ? -7.670 -7.094 2.787 1.00 87.25 82 GLY A C 1
ATOM 660 O O . GLY A 1 82 ? -8.870 -7.106 2.510 1.00 87.25 82 GLY A O 1
ATOM 661 N N . PRO A 1 83 ? -7.210 -7.561 3.963 1.00 87.75 83 PRO A N 1
ATOM 662 C CA . PRO A 1 83 ? -8.065 -8.173 4.981 1.00 87.75 83 PRO A CA 1
ATOM 663 C C . PRO A 1 83 ? -8.732 -7.160 5.926 1.00 87.75 83 PRO A C 1
ATOM 665 O O . PRO A 1 83 ? -9.614 -7.543 6.688 1.00 87.75 83 PRO A O 1
ATOM 668 N N . VAL A 1 84 ? -8.299 -5.894 5.916 1.00 90.25 84 VAL A N 1
ATOM 669 C CA . VAL A 1 84 ? -8.756 -4.854 6.851 1.00 90.25 84 VAL A CA 1
ATOM 670 C C . VAL A 1 84 ? -9.684 -3.866 6.142 1.00 90.25 84 VAL A C 1
ATOM 672 O O . VAL A 1 84 ? -9.500 -3.518 4.972 1.00 90.25 84 VAL A O 1
ATOM 675 N N . ALA A 1 85 ? -10.701 -3.400 6.862 1.00 90.25 85 ALA A N 1
ATOM 676 C CA . ALA A 1 85 ? -11.688 -2.471 6.336 1.00 90.25 85 ALA A CA 1
ATOM 677 C C . ALA A 1 85 ? -11.172 -1.019 6.273 1.00 90.25 85 ALA A C 1
ATOM 679 O O . ALA A 1 85 ? -10.414 -0.565 7.127 1.00 90.25 85 ALA A O 1
ATOM 680 N N . GLN A 1 86 ? -11.668 -0.255 5.295 1.00 91.25 86 GLN A N 1
ATOM 681 C CA . GLN A 1 86 ? -11.405 1.184 5.136 1.00 91.25 86 GLN A CA 1
ATOM 682 C C . GLN A 1 86 ? -11.531 2.035 6.418 1.00 91.25 86 GLN A C 1
ATOM 684 O O . GLN A 1 86 ? -10.596 2.789 6.693 1.00 91.25 86 GLN A O 1
ATOM 689 N N . PRO A 1 87 ? -12.615 1.946 7.224 1.00 91.62 87 PRO A N 1
ATOM 690 C CA . PRO A 1 87 ? -12.742 2.768 8.433 1.00 91.62 87 PRO A CA 1
ATOM 691 C C . PRO A 1 87 ? -11.622 2.504 9.447 1.00 91.62 87 PRO A C 1
ATOM 693 O O . PRO A 1 87 ? -11.170 3.428 10.116 1.00 91.62 87 PRO A O 1
ATOM 696 N N . VAL A 1 88 ? -11.104 1.273 9.503 1.00 92.12 88 VAL A N 1
ATOM 697 C CA . VAL A 1 88 ? -9.975 0.919 10.370 1.00 92.12 88 VAL A CA 1
ATOM 698 C C . VAL A 1 88 ? -8.681 1.560 9.866 1.00 92.12 88 VAL A C 1
ATOM 700 O O . VAL A 1 88 ? -7.942 2.133 10.660 1.00 92.12 88 VAL A O 1
ATOM 703 N N . TYR A 1 89 ? -8.411 1.539 8.555 1.00 92.88 89 TYR A N 1
ATOM 704 C CA . TYR A 1 89 ? -7.239 2.232 7.998 1.00 92.88 89 TYR A CA 1
ATOM 705 C C . TYR A 1 89 ? -7.290 3.745 8.235 1.00 92.88 89 TYR A C 1
ATOM 707 O O . TYR A 1 89 ? -6.266 4.345 8.564 1.00 92.88 89 TYR A O 1
ATOM 715 N N . LYS A 1 90 ? -8.477 4.357 8.126 1.00 92.44 90 LYS A N 1
ATOM 716 C CA . LYS A 1 90 ? -8.686 5.772 8.462 1.00 92.44 90 LYS A CA 1
ATOM 717 C C . LYS A 1 90 ? -8.382 6.030 9.942 1.00 92.44 90 LYS A C 1
ATOM 719 O O . LYS A 1 90 ? -7.624 6.944 10.239 1.00 92.44 90 LYS A O 1
ATOM 724 N N . ALA A 1 91 ? -8.890 5.191 10.846 1.00 92.25 91 ALA A N 1
ATOM 725 C CA . ALA A 1 91 ? -8.614 5.296 12.279 1.00 92.25 91 ALA A CA 1
ATOM 726 C C . ALA A 1 91 ? -7.114 5.176 12.605 1.00 92.25 91 ALA A C 1
ATOM 728 O O . ALA A 1 91 ? -6.584 5.990 13.356 1.00 92.25 91 ALA A O 1
ATOM 729 N N . VAL A 1 92 ? -6.406 4.217 11.992 1.00 93.00 92 VAL A N 1
ATOM 730 C CA . VAL A 1 92 ? -4.947 4.059 12.147 1.00 93.00 92 VAL A CA 1
ATO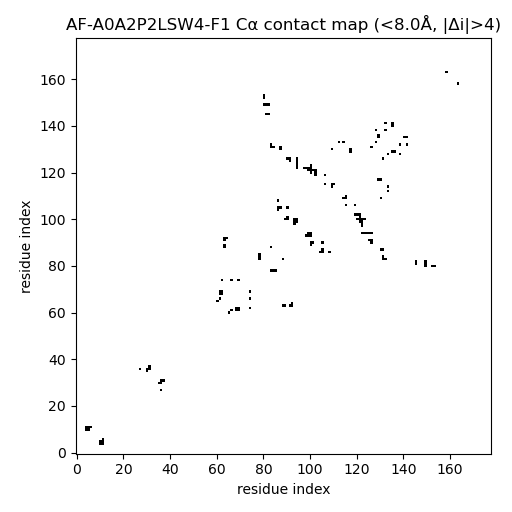M 731 C C . VAL A 1 92 ? -4.207 5.308 11.673 1.00 93.00 92 VAL A C 1
ATOM 733 O O . VAL A 1 92 ? -3.329 5.806 12.372 1.00 93.00 92 VAL A O 1
ATOM 736 N N . LYS A 1 93 ? -4.576 5.845 10.507 1.00 93.31 93 LYS A N 1
ATOM 737 C CA . LYS A 1 93 ? -3.966 7.057 9.957 1.00 93.31 93 LYS A CA 1
ATOM 738 C C . LYS A 1 93 ? -4.154 8.266 10.879 1.00 93.31 93 LYS A C 1
ATOM 740 O O . LYS A 1 93 ? -3.187 8.996 11.085 1.00 93.31 93 LYS A O 1
ATOM 745 N N . GLU A 1 94 ? -5.360 8.491 11.405 1.00 92.44 94 GLU A N 1
ATOM 746 C CA . GLU A 1 94 ? -5.638 9.619 12.310 1.00 92.44 94 GLU A CA 1
ATOM 747 C C . GLU A 1 94 ? -4.922 9.452 13.657 1.00 92.44 94 GLU A C 1
ATOM 749 O O . GLU A 1 94 ? -4.239 10.377 14.094 1.00 92.44 94 GLU A O 1
ATOM 754 N N . SER A 1 95 ? -4.941 8.248 14.241 1.00 92.06 95 SER A N 1
ATOM 755 C CA . SER A 1 95 ? -4.194 7.932 15.468 1.00 92.06 95 SER A CA 1
ATOM 756 C C . SER A 1 95 ? -2.688 8.187 15.297 1.00 92.06 95 SER A C 1
ATOM 758 O O . SER A 1 95 ? -2.085 8.894 16.103 1.00 92.06 95 SER A O 1
ATOM 760 N N . CYS A 1 96 ? -2.077 7.749 14.188 1.00 92.00 96 CYS A N 1
ATOM 761 C CA . CYS A 1 96 ? -0.665 8.031 13.896 1.00 92.00 96 CYS A CA 1
ATOM 762 C C . CYS A 1 96 ? -0.354 9.521 13.656 1.00 92.00 96 CYS A C 1
ATOM 764 O O . CYS A 1 96 ? 0.808 9.916 13.743 1.00 92.00 96 CYS A O 1
ATOM 766 N N . ARG A 1 97 ? -1.352 10.349 13.324 1.00 91.38 97 ARG A N 1
ATOM 767 C CA . ARG A 1 97 ? -1.207 11.809 13.172 1.00 91.38 97 ARG A CA 1
ATOM 768 C C . ARG A 1 97 ? -1.505 12.576 14.463 1.00 91.38 97 ARG A C 1
ATOM 770 O O . ARG A 1 97 ? -1.343 13.793 14.467 1.00 91.38 97 ARG A O 1
ATOM 777 N N . GLY A 1 98 ? -1.940 11.892 15.523 1.00 87.62 98 GLY A N 1
ATOM 778 C CA . GLY A 1 98 ? -2.438 12.520 16.749 1.00 87.62 98 GLY A CA 1
ATOM 779 C C . GLY A 1 98 ? -3.780 13.237 16.562 1.00 87.62 98 GLY A C 1
ATOM 780 O O . GLY A 1 98 ? -4.108 14.123 17.347 1.00 87.62 98 GLY A O 1
ATOM 781 N N . GLY A 1 99 ? -4.521 12.906 15.501 1.00 87.94 99 GLY A N 1
ATOM 782 C CA . GLY A 1 99 ? -5.855 13.436 15.231 1.00 87.94 99 GLY A CA 1
ATOM 783 C C . GLY A 1 99 ? -6.958 12.600 15.894 1.00 87.94 99 GLY A C 1
ATOM 784 O O . GLY A 1 99 ? -6.714 11.449 16.265 1.00 87.94 99 GLY A O 1
ATOM 785 N N . PRO A 1 100 ? -8.176 13.156 16.028 1.00 89.56 100 PRO A N 1
ATOM 786 C CA . PRO A 1 100 ? -9.316 12.432 16.579 1.00 89.56 100 PRO A CA 1
ATOM 787 C C . PRO A 1 100 ? -9.761 11.300 15.643 1.00 89.56 100 PRO A C 1
ATOM 789 O O . PRO A 1 100 ? -9.899 11.479 14.428 1.00 89.56 100 PRO A O 1
ATOM 792 N N . VAL A 1 101 ? -10.016 10.124 16.214 1.00 89.88 101 VAL A N 1
ATOM 793 C CA . VAL A 1 101 ? -10.550 8.966 15.491 1.00 89.88 101 VAL A CA 1
ATOM 794 C C . VAL A 1 101 ? -12.059 9.123 15.295 1.00 89.88 101 VAL A C 1
ATOM 796 O O . VAL A 1 101 ? -12.808 9.410 16.222 1.00 89.88 101 VAL A O 1
ATOM 799 N N . ASP A 1 102 ? -12.525 8.880 14.069 1.00 89.44 102 ASP A N 1
ATOM 800 C CA . ASP A 1 102 ? -13.942 8.919 13.688 1.00 89.44 102 ASP A CA 1
ATOM 801 C C . ASP A 1 102 ? -14.722 7.726 14.281 1.00 89.44 102 ASP A C 1
ATOM 803 O O . ASP A 1 102 ? -14.981 6.715 13.611 1.00 89.44 102 ASP A O 1
ATOM 807 N N . VAL A 1 103 ? -15.088 7.846 15.560 1.00 88.06 103 VAL A N 1
ATOM 808 C CA . VAL A 1 103 ? -15.802 6.819 16.339 1.00 88.06 103 VAL A CA 1
ATOM 809 C C . VAL A 1 103 ? -17.170 6.466 15.754 1.00 88.06 103 VAL A C 1
ATOM 811 O O . VAL A 1 103 ? -17.627 5.331 15.899 1.00 88.06 103 VAL A O 1
ATOM 814 N N . ALA A 1 104 ? -17.816 7.390 15.037 1.00 88.06 104 ALA A N 1
ATOM 815 C CA . ALA A 1 104 ? -19.105 7.146 14.394 1.00 88.06 104 ALA A CA 1
ATOM 816 C C . ALA A 1 104 ? -18.960 6.142 13.240 1.00 88.06 104 ALA A C 1
ATOM 818 O O . ALA A 1 104 ? -19.690 5.152 13.166 1.00 88.06 104 ALA A O 1
ATOM 819 N N . SER A 1 105 ? -17.967 6.346 12.370 1.00 88.38 105 SER A N 1
ATOM 820 C CA . SER A 1 105 ? -17.683 5.406 11.279 1.00 88.38 105 SER A CA 1
ATOM 821 C C . SER A 1 105 ? -17.248 4.026 11.789 1.00 88.38 105 SER A C 1
ATOM 823 O O . SER A 1 105 ? -17.612 2.995 11.213 1.00 88.38 105 SER A O 1
ATOM 825 N N . LEU A 1 106 ? -16.499 4.000 12.894 1.00 88.31 106 LEU A N 1
ATOM 826 C CA . LEU A 1 106 ? -15.930 2.785 13.460 1.00 88.31 106 LEU A CA 1
ATOM 827 C C . LEU A 1 106 ? -16.976 1.956 14.217 1.00 88.31 106 LEU A C 1
ATOM 829 O O . LEU A 1 106 ? -17.047 0.743 14.028 1.00 88.31 106 LEU A O 1
ATOM 833 N N . SER A 1 107 ? -17.850 2.601 14.992 1.00 87.56 107 SER A N 1
ATOM 834 C CA . SER A 1 107 ? -18.983 1.946 15.662 1.00 87.56 107 SER A CA 1
ATOM 835 C C . SER A 1 107 ? -20.001 1.385 14.669 1.00 87.56 107 SER A C 1
ATOM 837 O O . SER A 1 107 ? -20.470 0.261 14.852 1.00 87.56 107 SER A O 1
ATOM 839 N N . ALA A 1 108 ? -20.291 2.097 13.574 1.00 89.88 108 ALA A N 1
ATOM 840 C CA . ALA A 1 108 ? -21.151 1.592 12.503 1.00 89.88 108 ALA A CA 1
ATOM 841 C C . ALA A 1 108 ? -20.562 0.332 11.840 1.00 89.88 108 ALA A C 1
ATOM 843 O O . ALA A 1 108 ? -21.278 -0.637 11.575 1.00 89.88 108 ALA A O 1
ATOM 844 N N . TYR A 1 109 ? -19.245 0.316 11.610 1.00 89.75 109 TYR A N 1
ATOM 845 C CA . TYR A 1 109 ? -18.533 -0.855 11.096 1.00 89.75 109 TYR A CA 1
ATOM 846 C C . TYR A 1 109 ? -18.593 -2.043 12.064 1.00 89.75 109 TYR A C 1
ATOM 848 O O . TYR A 1 109 ? -18.961 -3.145 11.657 1.00 89.75 109 TYR A O 1
ATOM 856 N N . LEU A 1 110 ? -18.294 -1.820 13.345 1.00 88.31 110 LEU A N 1
ATOM 857 C CA . LEU A 1 110 ? -18.350 -2.862 14.371 1.00 88.31 110 LEU A CA 1
ATOM 858 C C . LEU A 1 110 ? -19.771 -3.405 14.567 1.00 88.31 110 LEU A C 1
ATOM 860 O O . LEU A 1 110 ? -19.944 -4.612 14.733 1.00 88.31 110 LEU A O 1
ATOM 864 N N . SER A 1 111 ? -20.785 -2.546 14.439 1.00 87.69 111 SER A N 1
ATOM 865 C CA . SER A 1 111 ? -22.199 -2.939 14.481 1.00 87.69 111 SER A CA 1
ATOM 866 C C . SER A 1 111 ? -22.591 -3.855 13.341 1.00 87.69 111 SER A C 1
ATOM 868 O O . SER A 1 111 ? -23.284 -4.847 13.558 1.00 87.69 111 SER A O 1
ATOM 870 N N . LYS A 1 112 ? -22.080 -3.594 12.137 1.00 87.94 112 LYS A N 1
ATOM 871 C CA . LYS A 1 112 ? -22.288 -4.475 10.985 1.00 87.94 112 LYS A CA 1
ATOM 872 C C . LYS A 1 112 ? -21.671 -5.866 11.184 1.00 87.94 112 LYS A C 1
ATOM 874 O O . LYS A 1 112 ? -22.176 -6.833 10.625 1.00 87.94 112 LYS A O 1
ATOM 879 N N . ILE A 1 113 ? -20.593 -5.959 11.960 1.00 85.31 113 ILE A N 1
ATOM 880 C CA . ILE A 1 113 ? -19.899 -7.219 12.282 1.00 85.31 113 ILE A CA 1
ATOM 881 C C . ILE A 1 113 ? -20.501 -7.897 13.529 1.00 85.31 113 ILE A C 1
ATOM 883 O O . ILE A 1 113 ? -20.246 -9.071 13.782 1.00 85.31 113 ILE A O 1
ATOM 887 N N . GLY A 1 114 ? -21.342 -7.195 14.295 1.00 82.25 114 GLY A N 1
ATOM 888 C CA . GLY A 1 114 ? -21.948 -7.708 15.527 1.00 82.25 114 GLY A CA 1
ATOM 889 C C . GLY A 1 114 ? -21.034 -7.623 16.756 1.00 82.25 114 GLY A C 1
ATOM 890 O O . GLY A 1 114 ? -21.192 -8.402 17.693 1.00 82.25 114 GLY A O 1
ATOM 891 N N . LYS A 1 115 ? -20.066 -6.696 16.770 1.00 79.31 115 LYS A N 1
ATOM 892 C CA . LYS A 1 115 ? -19.053 -6.525 17.833 1.00 79.31 115 LYS A CA 1
ATOM 893 C C . LYS A 1 115 ? -19.201 -5.170 18.544 1.00 79.31 115 LYS A C 1
ATOM 895 O O . LYS A 1 115 ? -18.277 -4.365 18.561 1.00 79.31 115 LYS A O 1
ATOM 900 N N . ASN A 1 116 ? -20.370 -4.928 19.143 1.00 69.81 116 ASN A N 1
ATOM 901 C CA . ASN A 1 116 ? -20.758 -3.631 19.738 1.00 69.81 116 ASN A CA 1
ATOM 902 C C . ASN A 1 116 ? -20.118 -3.309 21.096 1.00 69.81 116 ASN A C 1
ATOM 904 O O . ASN A 1 116 ? -20.271 -2.201 21.591 1.00 69.81 116 ASN A O 1
ATOM 908 N N . THR A 1 117 ? -19.449 -4.274 21.722 1.00 64.94 117 THR A N 1
ATOM 909 C CA . THR A 1 117 ? -18.943 -4.173 23.101 1.00 64.94 117 THR A CA 1
ATOM 910 C C . THR A 1 117 ? -17.514 -3.640 23.199 1.00 64.94 117 THR A C 1
ATOM 912 O O . THR A 1 117 ? -16.935 -3.665 24.279 1.00 64.94 117 THR A O 1
ATOM 915 N N . LEU A 1 118 ? -16.901 -3.227 22.087 1.00 74.19 118 LEU A N 1
ATOM 916 C CA . LEU A 1 118 ? -15.546 -2.680 22.104 1.00 74.19 118 LEU A CA 1
ATOM 917 C C . LEU A 1 118 ? -15.600 -1.201 22.490 1.00 74.19 118 LEU A C 1
ATOM 919 O O . LEU A 1 118 ? -16.288 -0.420 21.836 1.00 74.19 118 LEU A O 1
ATOM 923 N N . GLU A 1 119 ? -14.861 -0.828 23.533 1.00 74.50 119 GLU A N 1
ATOM 924 C CA . GLU A 1 119 ? -14.694 0.573 23.912 1.00 74.50 119 GLU A CA 1
ATOM 925 C C . GLU A 1 119 ? -13.927 1.309 22.809 1.00 74.50 119 GLU A C 1
ATOM 927 O O . GLU A 1 119 ? -12.843 0.899 22.385 1.00 74.50 119 GLU A O 1
ATOM 932 N N . LEU A 1 120 ? -14.546 2.370 22.296 1.00 79.19 120 LEU A N 1
ATOM 933 C CA . LEU A 1 120 ? -13.981 3.228 21.267 1.00 79.19 120 LEU A CA 1
ATOM 934 C C . LEU A 1 120 ? -13.544 4.528 21.925 1.00 79.19 120 LEU A C 1
ATOM 936 O O . LEU A 1 120 ? -14.375 5.298 22.399 1.00 79.19 120 LEU A O 1
ATOM 940 N N . GLU A 1 121 ? -12.243 4.773 21.922 1.00 81.69 121 GLU A N 1
ATOM 941 C CA . GLU A 1 121 ? -11.674 6.042 22.359 1.00 81.69 121 GLU A CA 1
ATOM 942 C C . GLU A 1 121 ? -11.467 6.970 21.159 1.00 81.69 121 GLU A C 1
ATOM 944 O O . GLU A 1 121 ? -11.124 6.526 20.061 1.00 81.69 121 GLU A O 1
ATOM 949 N N . GLU A 1 122 ? -11.650 8.273 21.374 1.00 81.00 122 GLU A N 1
ATOM 950 C CA . GLU A 1 122 ? -11.400 9.296 20.351 1.00 81.00 122 GLU A CA 1
ATOM 951 C C . GLU A 1 122 ? -9.894 9.532 20.131 1.00 81.00 122 GLU A C 1
ATOM 953 O O . GLU A 1 122 ? -9.472 9.822 19.012 1.00 81.00 122 GLU A O 1
ATOM 958 N N . PHE A 1 123 ? -9.072 9.331 21.169 1.00 84.06 123 PHE A N 1
ATOM 959 C CA . PHE A 1 123 ? -7.617 9.535 21.139 1.00 84.06 123 PHE A CA 1
ATOM 960 C C . PHE A 1 123 ? -6.828 8.307 21.633 1.00 84.06 123 PHE A C 1
ATOM 962 O O . PHE A 1 123 ? -6.128 8.387 22.645 1.00 84.06 123 PHE A O 1
ATOM 969 N N . PRO A 1 124 ? -6.899 7.162 20.934 1.00 83.44 124 PRO A N 1
ATOM 970 C CA . PRO A 1 124 ? -6.131 5.983 21.306 1.00 83.44 124 PRO A CA 1
ATOM 971 C C . PRO A 1 124 ? -4.646 6.170 20.964 1.00 83.44 124 PRO A C 1
ATOM 973 O O . PRO A 1 124 ? -4.293 6.603 19.861 1.00 83.44 124 PRO A O 1
ATOM 976 N N . SER A 1 125 ? -3.762 5.768 21.881 1.00 83.19 125 SER A N 1
ATOM 977 C CA . SER A 1 125 ? -2.307 5.741 21.646 1.00 83.19 125 SER A CA 1
ATOM 978 C C . SER A 1 125 ? -1.896 4.699 20.596 1.00 83.19 125 SER A C 1
ATOM 980 O O . SER A 1 125 ? -0.910 4.881 19.884 1.00 83.19 125 SER A O 1
ATOM 982 N N . ILE A 1 126 ? -2.667 3.615 20.483 1.00 87.06 126 ILE A N 1
ATOM 983 C CA . ILE A 1 126 ? -2.524 2.568 19.473 1.00 87.06 126 ILE A CA 1
ATOM 984 C C . ILE A 1 126 ? -3.892 1.951 19.178 1.00 87.06 126 ILE A C 1
ATOM 986 O O . ILE A 1 126 ? -4.671 1.684 20.091 1.00 87.06 126 ILE A O 1
ATOM 990 N N . ILE A 1 127 ? -4.191 1.691 17.903 1.00 89.31 127 ILE A N 1
ATOM 991 C CA . ILE A 1 127 ? -5.428 0.995 17.532 1.00 89.31 127 ILE A CA 1
ATOM 992 C C . ILE A 1 127 ? -5.333 -0.478 17.967 1.00 89.31 127 ILE A C 1
ATOM 994 O O . ILE A 1 127 ? -4.419 -1.184 17.524 1.00 89.31 127 ILE A O 1
ATOM 998 N N . PRO A 1 128 ? -6.260 -0.978 18.803 1.00 88.12 128 PRO A N 1
ATOM 999 C CA . PRO A 1 128 ? -6.199 -2.340 19.309 1.00 88.12 128 PRO A CA 1
ATOM 1000 C C . PRO A 1 128 ? -6.460 -3.374 18.209 1.00 88.12 128 PRO A C 1
ATOM 1002 O O . PRO A 1 128 ? -7.260 -3.181 17.289 1.00 88.12 128 PRO A O 1
ATOM 1005 N N . CYS A 1 129 ? -5.817 -4.535 18.345 1.00 88.12 129 CYS A N 1
ATOM 1006 C CA . CYS A 1 129 ? -5.935 -5.649 17.400 1.00 88.12 129 CYS A CA 1
ATOM 1007 C C . CYS A 1 129 ? -7.381 -6.159 17.251 1.00 88.12 129 CYS A C 1
ATOM 1009 O O . CYS A 1 129 ? -7.770 -6.595 16.170 1.00 88.12 129 CYS A O 1
ATOM 1011 N N . SER A 1 130 ? -8.203 -6.033 18.298 1.00 85.75 130 SER A N 1
ATOM 1012 C CA . SER A 1 130 ? -9.636 -6.359 18.280 1.00 85.75 130 SER A CA 1
ATOM 1013 C C . SER A 1 130 ? -10.442 -5.527 17.277 1.00 85.75 130 SER A C 1
ATOM 1015 O O . SER A 1 130 ? -11.449 -6.008 16.767 1.00 85.75 130 SER A O 1
ATOM 1017 N N . ILE A 1 131 ? -9.996 -4.309 16.959 1.00 87.06 131 ILE A N 1
ATOM 1018 C CA . ILE A 1 131 ? -10.611 -3.450 15.938 1.00 87.06 131 ILE A CA 1
ATOM 1019 C C . ILE A 1 131 ? -10.054 -3.779 14.546 1.00 87.06 131 ILE A C 1
ATOM 1021 O O . ILE A 1 131 ? -10.786 -3.739 13.557 1.00 87.06 131 ILE A O 1
ATOM 1025 N N . ILE A 1 132 ? -8.769 -4.139 14.461 1.00 89.06 132 ILE A N 1
ATOM 1026 C CA . ILE A 1 132 ? -8.095 -4.466 13.195 1.00 89.06 132 ILE A CA 1
ATOM 1027 C C . ILE A 1 132 ? -8.589 -5.798 12.621 1.00 89.06 132 ILE A C 1
ATOM 1029 O O . ILE A 1 132 ? -8.803 -5.907 11.413 1.00 89.06 132 ILE A O 1
ATOM 1033 N N . HIS A 1 133 ? -8.788 -6.802 13.473 1.00 87.56 133 HIS A N 1
ATOM 1034 C CA . HIS A 1 133 ? -9.272 -8.124 13.086 1.00 87.56 133 HIS A CA 1
ATOM 1035 C C . HIS A 1 133 ? -10.291 -8.676 14.102 1.00 87.56 133 HIS A C 1
ATOM 1037 O O . HIS A 1 133 ? -9.981 -9.582 14.878 1.00 87.56 133 HIS A O 1
ATOM 1043 N N . PRO A 1 134 ? -11.538 -8.173 14.090 1.00 83.94 134 PRO A N 1
ATOM 1044 C CA . PRO A 1 134 ? -12.548 -8.529 15.092 1.00 83.94 134 PRO A CA 1
ATOM 1045 C C . PRO A 1 134 ? -12.921 -10.020 15.113 1.00 83.94 134 PRO A C 1
ATOM 1047 O O . PRO A 1 134 ? -13.375 -10.526 16.146 1.00 83.94 134 PRO A O 1
ATOM 1050 N N . ASP A 1 135 ? -12.709 -10.726 14.001 1.00 83.12 135 ASP A N 1
ATOM 1051 C CA . ASP A 1 135 ? -13.056 -12.143 13.833 1.00 83.12 135 ASP A CA 1
ATOM 1052 C C . ASP A 1 135 ? -11.967 -13.105 14.327 1.00 83.12 135 ASP A C 1
ATOM 1054 O O . ASP A 1 135 ? -12.232 -14.289 14.531 1.00 83.12 135 ASP A O 1
ATOM 1058 N N . ALA A 1 136 ? -10.743 -12.616 14.539 1.00 82.31 136 ALA A N 1
ATOM 1059 C CA . ALA A 1 136 ? -9.603 -13.446 14.907 1.00 82.31 136 ALA A CA 1
ATOM 1060 C C . ALA A 1 136 ? -9.109 -13.132 16.320 1.00 82.31 136 ALA A C 1
ATOM 1062 O O . ALA A 1 136 ? -8.845 -11.983 16.668 1.00 82.31 136 ALA A O 1
ATOM 1063 N N . SER A 1 137 ? -8.910 -14.184 17.116 1.00 80.62 137 SER A N 1
ATOM 1064 C CA . SER A 1 137 ? -8.366 -14.095 18.476 1.00 80.62 137 SER A CA 1
ATOM 1065 C C . SER A 1 137 ? -6.844 -13.935 18.523 1.00 80.62 137 SER A C 1
ATOM 1067 O O . SER A 1 137 ? -6.306 -13.559 19.560 1.00 80.62 137 SER A O 1
ATOM 1069 N N . SER A 1 138 ? -6.133 -14.207 17.422 1.00 89.50 138 SER A N 1
ATOM 1070 C CA . SER A 1 138 ? -4.676 -14.061 17.350 1.00 89.50 138 SER A CA 1
ATOM 1071 C C . SER A 1 138 ? -4.220 -13.397 16.055 1.00 89.50 138 SER A C 1
ATOM 1073 O O . SER A 1 138 ? -4.696 -13.716 14.961 1.00 89.50 138 SER A O 1
ATOM 1075 N N . CYS A 1 139 ? -3.241 -12.499 16.178 1.00 90.06 139 CYS A N 1
ATOM 1076 C CA . CYS A 1 139 ? -2.691 -11.752 15.048 1.00 90.06 139 CYS A CA 1
ATOM 1077 C C . CYS A 1 139 ? 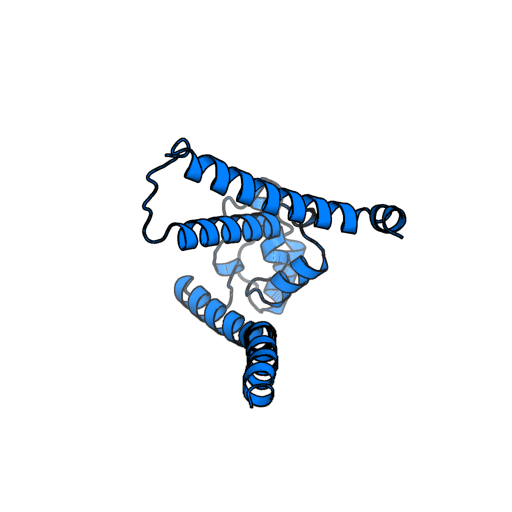-1.971 -12.676 14.056 1.00 90.06 139 CYS A C 1
ATOM 1079 O O . CYS A 1 139 ? -2.035 -12.474 12.847 1.00 90.06 139 CYS A O 1
ATOM 1081 N N . LEU A 1 140 ? -1.305 -13.722 14.557 1.00 90.62 140 LEU A N 1
ATOM 1082 C CA . LEU A 1 140 ? -0.563 -14.660 13.715 1.00 90.62 140 LEU A CA 1
ATOM 1083 C C . LEU A 1 140 ? -1.505 -15.523 12.869 1.00 90.62 140 LEU A C 1
ATOM 1085 O O . LEU A 1 140 ? -1.280 -15.659 11.666 1.00 90.62 140 LEU A O 1
ATOM 1089 N N . ALA A 1 141 ? -2.587 -16.045 13.460 1.00 89.31 141 ALA A N 1
ATOM 1090 C CA . ALA A 1 141 ? -3.582 -16.800 12.700 1.00 89.31 141 ALA A CA 1
ATOM 1091 C C . ALA A 1 141 ? -4.286 -15.909 11.671 1.00 89.31 141 ALA A C 1
ATOM 1093 O O . ALA A 1 141 ? -4.476 -16.330 10.529 1.00 89.31 141 ALA A O 1
ATOM 1094 N N . GLN A 1 142 ? -4.601 -14.659 12.030 1.00 90.31 142 GLN A N 1
ATOM 1095 C CA . GLN A 1 142 ? -5.165 -13.707 11.078 1.00 90.31 142 GLN A CA 1
ATOM 1096 C C . GLN A 1 142 ? -4.212 -13.423 9.920 1.00 90.31 142 GLN A C 1
ATOM 1098 O O . GLN A 1 142 ? -4.644 -13.422 8.772 1.00 90.31 142 GLN A O 1
ATOM 1103 N N . ASN A 1 143 ? -2.921 -13.221 10.190 1.00 90.00 143 ASN A N 1
ATOM 1104 C CA . ASN A 1 143 ? -1.92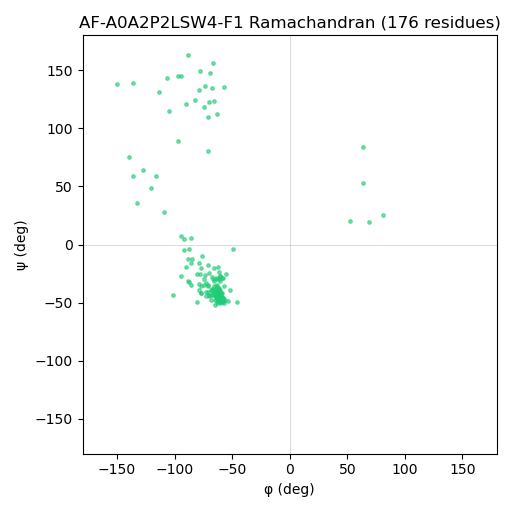8 -12.993 9.144 1.00 90.00 143 ASN A CA 1
ATOM 1105 C C . ASN A 1 143 ? -1.812 -14.200 8.206 1.00 90.00 143 ASN A C 1
ATOM 1107 O O . ASN A 1 143 ? -1.761 -14.020 6.991 1.00 90.00 143 ASN A O 1
ATOM 1111 N N . GLY A 1 144 ? -1.833 -15.424 8.744 1.00 90.94 144 GLY A N 1
ATOM 1112 C CA . GLY A 1 144 ? -1.854 -16.648 7.940 1.00 90.94 144 GLY A CA 1
ATOM 1113 C C . GLY A 1 144 ? -3.105 -16.757 7.061 1.00 90.94 144 GLY A C 1
ATOM 1114 O O . GLY A 1 144 ? -3.006 -16.998 5.855 1.00 90.94 144 GLY A O 1
ATOM 1115 N N . ASN A 1 145 ? -4.284 -16.504 7.636 1.00 90.12 145 ASN A N 1
ATOM 1116 C CA . ASN A 1 145 ? -5.553 -16.510 6.906 1.00 90.12 145 ASN A CA 1
ATOM 1117 C C . ASN A 1 145 ? -5.595 -15.427 5.826 1.00 90.12 145 ASN A C 1
ATOM 1119 O O . ASN A 1 145 ? -5.961 -15.704 4.684 1.00 90.12 145 ASN A O 1
ATOM 1123 N N . ALA A 1 146 ? -5.170 -14.210 6.160 1.00 90.62 146 ALA A N 1
ATOM 1124 C CA . ALA A 1 146 ? -5.086 -13.091 5.236 1.00 90.62 146 ALA A CA 1
ATOM 1125 C C . ALA A 1 146 ? -4.115 -13.375 4.086 1.00 90.62 146 ALA A C 1
ATOM 1127 O O . ALA A 1 146 ? -4.451 -13.107 2.930 1.00 90.62 146 ALA A O 1
ATOM 1128 N N . ALA A 1 147 ? -2.948 -13.956 4.376 1.00 89.62 147 ALA A N 1
ATOM 1129 C CA . ALA A 1 147 ? -1.973 -14.343 3.363 1.00 89.62 147 ALA A CA 1
ATOM 1130 C C . ALA A 1 147 ? -2.557 -15.384 2.401 1.00 89.62 147 ALA A C 1
ATOM 1132 O O . ALA A 1 147 ? -2.494 -15.200 1.187 1.00 89.62 147 ALA A O 1
ATOM 1133 N N . SER A 1 148 ? -3.200 -16.431 2.923 1.00 90.62 148 SER A N 1
ATOM 1134 C CA . SER A 1 148 ? -3.828 -17.480 2.110 1.00 90.62 148 SER A CA 1
ATOM 1135 C C . SER A 1 148 ? -4.990 -16.945 1.265 1.00 90.62 148 SER A C 1
ATOM 1137 O O . SER A 1 148 ? -5.071 -17.212 0.064 1.00 90.62 148 SER A O 1
ATOM 1139 N N . ALA A 1 149 ? -5.868 -16.129 1.854 1.00 90.44 149 ALA A N 1
ATOM 1140 C CA . ALA A 1 149 ? -6.990 -15.516 1.149 1.00 90.44 149 ALA A CA 1
ATOM 1141 C C . ALA A 1 149 ? -6.518 -14.566 0.036 1.00 90.44 149 ALA A C 1
ATOM 1143 O O . ALA A 1 149 ? -6.996 -14.646 -1.097 1.00 90.44 149 ALA A O 1
ATOM 1144 N N . THR A 1 150 ? -5.543 -13.706 0.339 1.00 88.69 150 THR A N 1
ATOM 1145 C CA . THR A 1 150 ? -4.941 -12.775 -0.626 1.00 88.69 150 THR A CA 1
ATOM 1146 C C . THR A 1 150 ? -4.240 -13.527 -1.747 1.00 88.69 150 THR A C 1
ATOM 1148 O O . THR A 1 150 ? -4.448 -13.208 -2.918 1.00 88.69 150 THR A O 1
ATOM 1151 N N . PHE A 1 151 ? -3.469 -14.565 -1.412 1.00 89.38 151 PHE A N 1
ATOM 1152 C CA . PHE A 1 151 ? -2.815 -15.424 -2.391 1.00 89.38 151 PHE A CA 1
ATOM 1153 C C . PHE A 1 151 ? -3.838 -16.046 -3.339 1.00 89.38 151 PHE A C 1
ATOM 1155 O O . PHE A 1 151 ? -3.709 -15.886 -4.544 1.00 89.38 151 PHE A O 1
ATOM 1162 N N . ARG A 1 152 ? -4.912 -16.661 -2.829 1.00 89.88 152 ARG A N 1
ATOM 1163 C CA . ARG A 1 152 ? -5.956 -17.273 -3.671 1.00 89.88 152 ARG A CA 1
ATOM 1164 C C . ARG A 1 152 ? -6.646 -16.273 -4.600 1.00 89.88 152 ARG A C 1
ATOM 1166 O O . ARG A 1 152 ? -6.912 -16.612 -5.747 1.00 89.88 152 ARG A O 1
ATOM 1173 N N . LYS A 1 153 ? -6.916 -15.050 -4.130 1.00 87.19 153 LYS A N 1
ATOM 1174 C CA . LYS A 1 153 ? -7.514 -13.982 -4.954 1.00 87.19 153 LYS A CA 1
ATOM 1175 C C . LYS A 1 153 ? -6.570 -13.493 -6.052 1.00 87.19 153 LYS A C 1
ATOM 1177 O O . LYS A 1 153 ? -6.999 -13.183 -7.157 1.00 87.19 153 LYS A O 1
ATOM 1182 N N . THR A 1 154 ? -5.286 -13.410 -5.732 1.00 87.12 154 THR A N 1
ATOM 1183 C CA . THR A 1 154 ? -4.289 -12.717 -6.552 1.00 87.12 154 THR A CA 1
ATOM 1184 C C . THR A 1 154 ? -3.563 -13.672 -7.502 1.00 87.12 154 THR A C 1
ATOM 1186 O O . THR A 1 154 ? -3.154 -13.283 -8.595 1.00 87.12 154 THR A O 1
ATOM 1189 N N . PHE A 1 155 ? -3.463 -14.948 -7.128 1.00 89.38 155 PHE A N 1
ATOM 1190 C CA . PHE A 1 155 ? -2.774 -15.995 -7.873 1.00 89.38 155 PHE A CA 1
ATOM 1191 C C . PHE A 1 155 ? -3.244 -16.120 -9.331 1.00 89.38 155 PHE A C 1
ATOM 1193 O O . PHE A 1 155 ? -2.377 -16.074 -10.199 1.00 89.38 155 PHE A O 1
ATOM 1200 N N . PRO A 1 156 ? -4.552 -16.186 -9.663 1.00 89.06 156 PRO A N 1
ATOM 1201 C CA . PRO A 1 156 ? -4.989 -16.334 -11.055 1.00 89.06 156 PRO A CA 1
ATOM 1202 C C . PRO A 1 156 ? -4.575 -15.154 -11.940 1.00 89.06 156 PRO A C 1
ATOM 1204 O O . PRO A 1 156 ? -4.184 -15.338 -13.092 1.00 89.06 156 PRO A O 1
ATOM 1207 N N . LEU A 1 157 ? -4.613 -13.939 -11.385 1.00 87.00 157 LEU A N 1
ATOM 1208 C CA . LEU A 1 157 ? -4.246 -12.718 -12.094 1.00 87.00 157 LEU A CA 1
ATOM 1209 C C . LEU A 1 157 ? -2.760 -12.731 -12.459 1.00 87.00 157 LEU A C 1
ATOM 1211 O O . LEU A 1 157 ? -2.413 -12.588 -13.630 1.00 87.00 157 LEU A O 1
ATOM 1215 N N . TYR A 1 158 ? -1.880 -12.980 -11.488 1.00 85.31 158 TYR A N 1
ATOM 1216 C CA . TYR A 1 158 ? -0.442 -13.032 -11.756 1.00 85.31 158 TYR A CA 1
ATOM 1217 C C . TYR A 1 158 ? -0.033 -14.268 -12.551 1.00 85.31 158 TYR A C 1
ATOM 1219 O O . TYR A 1 158 ? 0.844 -14.163 -13.407 1.00 85.31 158 TYR A O 1
ATOM 1227 N N . PHE A 1 159 ? -0.683 -15.412 -12.328 1.00 88.00 159 PHE A N 1
ATOM 1228 C CA . PHE A 1 159 ? -0.485 -16.607 -13.139 1.00 88.00 159 PHE A CA 1
ATOM 1229 C C . PHE A 1 159 ? -0.788 -16.299 -14.606 1.00 88.00 159 PHE A C 1
ATOM 1231 O O . PHE A 1 159 ? 0.064 -16.528 -15.455 1.00 88.00 159 PHE A O 1
ATOM 1238 N N . SER A 1 160 ? -1.925 -15.668 -14.915 1.00 88.88 160 SER A N 1
ATOM 1239 C CA . SER A 1 160 ? -2.252 -15.291 -16.295 1.00 88.88 160 SER A CA 1
ATOM 1240 C C . SER A 1 160 ? -1.240 -14.307 -16.902 1.00 88.88 160 SER A C 1
ATOM 1242 O O . SER A 1 160 ? -0.757 -14.532 -18.008 1.00 88.88 160 SER A O 1
ATOM 1244 N N . LEU A 1 161 ? -0.842 -13.266 -16.163 1.00 86.00 161 LEU A N 1
ATOM 1245 C CA . LEU A 1 161 ? 0.081 -12.235 -16.653 1.00 86.00 161 LEU A CA 1
ATOM 1246 C C . LEU A 1 161 ? 1.505 -12.744 -16.892 1.00 86.00 161 LEU A C 1
ATOM 1248 O O . LEU A 1 161 ? 2.217 -12.181 -17.717 1.00 86.00 161 LEU A O 1
ATOM 1252 N N . THR A 1 162 ? 1.938 -13.774 -16.169 1.00 83.88 162 THR A N 1
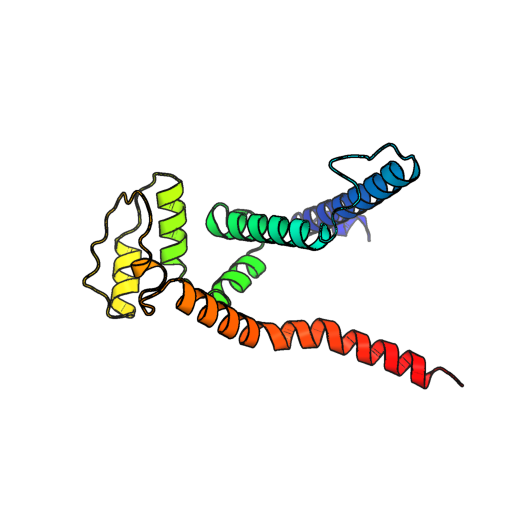ATOM 1253 C CA . THR A 1 162 ? 3.313 -14.288 -16.253 1.00 83.88 162 THR A CA 1
ATOM 1254 C C . THR A 1 162 ? 3.402 -15.548 -17.107 1.00 83.88 162 THR A C 1
ATOM 1256 O O . THR A 1 162 ? 4.281 -15.653 -17.962 1.00 83.88 162 THR A O 1
ATOM 1259 N N . PHE A 1 163 ? 2.467 -16.482 -16.933 1.00 84.75 163 PHE A N 1
ATOM 1260 C CA . PHE A 1 163 ? 2.471 -17.772 -17.612 1.00 84.75 163 PHE A CA 1
ATOM 1261 C C . PHE A 1 163 ? 2.008 -17.665 -19.065 1.00 84.75 163 PHE A C 1
ATOM 1263 O O . PHE A 1 163 ? 2.629 -18.260 -19.943 1.00 84.75 163 PHE A O 1
ATOM 1270 N N . VAL A 1 164 ? 0.966 -16.876 -19.359 1.00 85.19 164 VAL A N 1
ATOM 1271 C CA . VAL A 1 164 ? 0.421 -16.790 -20.726 1.00 85.19 164 VAL A CA 1
ATOM 1272 C C . VAL A 1 164 ? 1.447 -16.215 -21.708 1.00 85.19 164 VAL A C 1
ATOM 1274 O O . VAL A 1 164 ? 1.697 -16.871 -22.720 1.00 85.19 164 VAL A O 1
ATOM 1277 N N . PRO A 1 165 ? 2.116 -15.071 -21.444 1.00 81.81 165 PRO A N 1
ATOM 1278 C CA . PRO A 1 165 ? 3.137 -14.569 -22.362 1.00 81.81 165 PRO A CA 1
ATOM 1279 C C . PRO A 1 165 ? 4.307 -15.539 -22.517 1.00 81.81 165 PRO A C 1
ATOM 1281 O O . PRO A 1 165 ? 4.825 -15.700 -23.619 1.00 81.81 165 PRO A O 1
ATOM 1284 N N . TYR A 1 166 ? 4.705 -16.217 -21.435 1.00 83.31 166 TYR A N 1
ATOM 1285 C CA . TYR A 1 166 ? 5.771 -17.212 -21.487 1.00 83.31 166 TYR A CA 1
ATOM 1286 C C . TYR A 1 166 ? 5.423 -18.355 -22.445 1.00 83.31 166 TYR A C 1
ATOM 1288 O O . TYR A 1 166 ? 6.217 -18.657 -23.338 1.00 83.31 166 TYR A O 1
ATOM 1296 N N . VAL A 1 167 ? 4.229 -18.938 -22.299 1.00 83.75 167 VAL A N 1
ATOM 1297 C CA . VAL A 1 167 ? 3.743 -20.050 -23.125 1.00 83.75 167 VAL A CA 1
ATOM 1298 C C . VAL A 1 167 ? 3.562 -19.618 -24.576 1.00 83.75 167 VAL A C 1
ATOM 1300 O O . VAL A 1 167 ? 4.080 -20.285 -25.465 1.00 83.75 167 VAL A O 1
ATOM 1303 N N . VAL A 1 168 ? 2.905 -18.485 -24.833 1.00 84.50 168 VAL A N 1
ATOM 1304 C CA . VAL A 1 168 ? 2.681 -17.980 -26.199 1.00 84.50 168 VAL A CA 1
ATOM 1305 C C . VAL A 1 168 ? 4.009 -17.747 -26.926 1.00 84.50 168 VAL A C 1
ATOM 1307 O O . VAL A 1 168 ? 4.195 -18.229 -28.043 1.00 84.50 168 VAL A O 1
ATOM 1310 N N . LEU A 1 169 ? 4.964 -17.066 -26.287 1.00 79.81 169 LEU A N 1
ATOM 1311 C CA . LEU A 1 169 ? 6.245 -16.730 -26.915 1.00 79.81 169 LEU A CA 1
ATOM 1312 C C . LEU A 1 169 ? 7.173 -17.947 -27.065 1.00 79.81 169 LEU A C 1
ATOM 1314 O O . LEU A 1 169 ? 7.930 -18.024 -28.034 1.00 79.81 169 LEU A O 1
ATOM 1318 N N . HIS A 1 170 ? 7.129 -18.914 -26.142 1.00 74.75 170 HIS A N 1
ATOM 1319 C CA . HIS A 1 170 ? 7.923 -20.142 -26.270 1.00 74.75 170 HIS A CA 1
ATOM 1320 C C . HIS A 1 170 ? 7.314 -21.128 -27.269 1.00 74.75 170 HIS A C 1
ATOM 1322 O O . HIS A 1 170 ? 8.069 -21.734 -28.026 1.00 74.75 170 HIS A O 1
ATOM 1328 N N . LEU A 1 171 ? 5.984 -21.239 -27.359 1.00 73.75 171 LEU A N 1
ATOM 1329 C CA . LEU A 1 171 ? 5.319 -22.040 -28.392 1.00 73.75 171 LEU A CA 1
ATOM 1330 C C . LEU A 1 171 ? 5.621 -21.508 -29.796 1.00 73.75 171 LEU A C 1
ATOM 1332 O O . LEU A 1 171 ? 5.897 -22.299 -30.696 1.00 73.75 171 LEU A O 1
ATOM 1336 N N . GLN A 1 172 ? 5.669 -20.184 -29.981 1.00 65.50 172 GLN A N 1
ATOM 1337 C CA . GLN A 1 172 ? 6.128 -19.582 -31.237 1.00 65.50 172 GLN A CA 1
ATOM 1338 C C . GLN A 1 172 ? 7.578 -19.965 -31.558 1.00 65.50 172 GLN A C 1
ATOM 1340 O O . GLN A 1 172 ? 7.878 -20.334 -32.687 1.00 65.50 172 GLN A O 1
ATOM 1345 N N . LYS A 1 173 ? 8.475 -19.951 -30.566 1.00 64.50 173 LYS A N 1
ATOM 1346 C CA . LYS A 1 173 ? 9.877 -20.365 -30.743 1.00 64.50 173 LYS A CA 1
ATOM 1347 C C . LYS A 1 173 ? 10.050 -21.850 -31.071 1.00 64.50 173 LYS A C 1
ATOM 1349 O O . LYS A 1 173 ? 11.009 -22.191 -31.754 1.00 64.50 173 LYS A O 1
ATOM 1354 N N . VAL A 1 174 ? 9.171 -22.717 -30.567 1.00 61.09 174 VAL A N 1
ATOM 1355 C CA . VAL A 1 174 ? 9.184 -24.162 -30.853 1.00 61.09 174 VAL A CA 1
ATOM 1356 C C . VAL A 1 174 ? 8.574 -24.456 -32.224 1.00 61.09 174 VAL A C 1
ATOM 1358 O O . VAL A 1 174 ? 9.116 -25.273 -32.952 1.00 61.09 174 VAL A O 1
ATOM 1361 N N . THR A 1 175 ? 7.508 -23.750 -32.610 1.00 63.03 175 THR A N 1
ATOM 1362 C CA . THR A 1 175 ? 6.814 -23.955 -33.898 1.00 63.03 175 THR A CA 1
ATOM 1363 C C . THR A 1 175 ? 7.564 -23.325 -35.082 1.00 63.03 175 THR A C 1
ATOM 1365 O O . THR A 1 175 ? 7.417 -23.774 -36.211 1.00 63.03 175 THR A O 1
ATOM 1368 N N . LEU A 1 176 ? 8.381 -22.291 -34.841 1.00 60.75 176 LEU A N 1
ATOM 1369 C CA . LEU A 1 176 ? 9.197 -21.611 -35.862 1.00 60.75 176 LEU A CA 1
ATOM 1370 C C . LEU A 1 176 ? 10.637 -22.149 -35.969 1.00 60.75 176 LEU A C 1
ATOM 1372 O O . LEU A 1 176 ? 11.456 -21.556 -36.672 1.00 60.75 176 LEU A O 1
ATOM 1376 N N . ARG A 1 177 ? 10.976 -23.241 -35.273 1.00 50.56 177 ARG A N 1
ATOM 1377 C CA . ARG A 1 177 ? 12.213 -23.989 -35.535 1.00 50.56 177 ARG A CA 1
ATOM 1378 C C . ARG A 1 177 ? 11.914 -25.065 -36.591 1.00 50.56 177 ARG A C 1
ATOM 1380 O O . ARG A 1 177 ? 11.023 -25.868 -36.323 1.00 50.56 177 ARG A O 1
ATOM 1387 N N . PRO A 1 178 ? 12.591 -25.065 -37.758 1.00 55.12 178 PRO A N 1
ATOM 1388 C CA . PRO A 1 178 ? 12.519 -26.179 -38.702 1.00 55.12 178 PRO A CA 1
ATOM 1389 C C . PRO A 1 178 ? 13.112 -27.462 -38.107 1.00 55.12 178 PRO A C 1
ATOM 1391 O O . PRO A 1 178 ? 13.987 -27.354 -37.212 1.00 55.12 178 PRO A O 1
#

Radius of gyration: 22.61 Å; Cα contacts (8 Å, |Δi|>4): 93; chains: 1; bounding box: 57×43×63 Å